Protein AF-A0A0F9E3E5-F1 (afdb_monomer_lite)

Sequence (370 aa):
MSLNLFRLHKIKIILFSTLILLVFSTSSITADWTLPDDYVTPAENFKFFYTTDSGSQPLNAVTRMQVVQFGDILERERSKTLEYGYNAPSRQIPAYIFDQGVNAHGGCTYSDYDPYFLGVPDSGRGTPLEIEKQLVVLHEFMHSVQFCYTHSLATGGGAWITEGQARMIQDKYYNVLDTADGTEFASYYGQVSGYLGNPSRSLFDLSYDAALFWQYIAEKYGTINREPDRGVDVIVQFWESLEALGDSRPTIERVFSHMFTELGDTTASLRRVYKDFIVANYAKDIPFAPSKYHYIDETQTPGSYPEVTFDLDQIFLNNSNLGGVESLGVYYPKYFRLTPQGDINFLNIQIDQLSNAPLFIDIIKVRDST

Structure (mmCIF, N/CA/C/O backbone):
data_AF-A0A0F9E3E5-F1
#
_entry.id   AF-A0A0F9E3E5-F1
#
loop_
_atom_site.group_PDB
_atom_site.id
_atom_site.type_symbol
_atom_site.label_atom_id
_atom_site.label_alt_id
_atom_site.label_comp_id
_atom_site.label_asym_id
_atom_site.label_entity_id
_atom_site.label_seq_id
_atom_site.pdbx_PDB_ins_code
_atom_site.Cartn_x
_atom_site.Cartn_y
_atom_site.Cartn_z
_atom_site.occupancy
_atom_site.B_iso_or_equiv
_atom_site.auth_seq_id
_atom_site.auth_comp_id
_atom_site.auth_asym_id
_atom_site.auth_atom_id
_atom_site.pdbx_PDB_model_num
ATOM 1 N N . MET A 1 1 ? 14.015 -8.479 68.654 1.00 39.66 1 MET A N 1
ATOM 2 C CA . MET A 1 1 ? 14.156 -9.871 68.187 1.00 39.66 1 MET A CA 1
ATOM 3 C C . MET A 1 1 ? 14.060 -9.823 66.674 1.00 39.66 1 MET A C 1
ATOM 5 O O . MET A 1 1 ? 13.018 -9.463 66.148 1.00 39.66 1 MET A O 1
ATOM 9 N N . SER A 1 2 ? 15.203 -9.964 66.010 1.00 32.66 2 SER A N 1
ATOM 10 C CA . SER A 1 2 ? 15.352 -9.846 64.561 1.00 32.66 2 SER A CA 1
ATOM 11 C C . SER A 1 2 ? 14.766 -11.054 63.847 1.00 32.66 2 SER A C 1
ATOM 13 O O . SER A 1 2 ? 14.993 -12.173 64.302 1.00 32.66 2 SER A O 1
ATOM 15 N N . LEU A 1 3 ? 14.195 -10.843 62.664 1.00 25.72 3 LEU A N 1
ATOM 16 C CA . LEU A 1 3 ? 14.440 -11.738 61.537 1.00 25.72 3 LEU A CA 1
ATOM 17 C C . LEU A 1 3 ? 14.281 -10.973 60.220 1.00 25.72 3 LEU A C 1
ATOM 19 O O . LEU A 1 3 ? 13.200 -10.537 59.838 1.00 25.72 3 LEU A O 1
ATOM 23 N N . ASN A 1 4 ? 15.438 -10.780 59.589 1.00 29.89 4 ASN A N 1
ATOM 24 C CA . ASN A 1 4 ? 15.636 -10.389 58.202 1.00 29.89 4 ASN A CA 1
ATOM 25 C C . ASN A 1 4 ? 15.056 -11.450 57.264 1.00 29.89 4 ASN A C 1
ATOM 27 O O . ASN A 1 4 ? 15.295 -12.627 57.512 1.00 29.89 4 ASN A O 1
ATOM 31 N N . LEU A 1 5 ? 14.494 -11.049 56.120 1.00 27.41 5 LEU A N 1
ATOM 32 C CA . LEU A 1 5 ? 14.654 -11.822 54.884 1.00 27.41 5 LEU A CA 1
ATOM 33 C C . LEU A 1 5 ? 14.568 -10.919 53.633 1.00 27.41 5 LEU A C 1
ATOM 35 O O . LEU A 1 5 ? 13.518 -10.415 53.259 1.00 27.41 5 LEU A O 1
ATOM 39 N N . PHE A 1 6 ? 15.753 -10.731 53.042 1.00 24.58 6 PHE A N 1
ATOM 40 C CA . PHE A 1 6 ? 16.104 -10.518 51.632 1.00 24.58 6 PHE A CA 1
ATOM 41 C C . PHE A 1 6 ? 15.482 -9.365 50.817 1.00 24.58 6 PHE A C 1
ATOM 43 O O . PHE A 1 6 ? 14.473 -9.496 50.133 1.00 24.58 6 PHE A O 1
ATOM 50 N N . ARG A 1 7 ? 16.257 -8.269 50.731 1.00 30.14 7 ARG A N 1
ATOM 51 C CA . ARG A 1 7 ? 16.305 -7.372 49.563 1.00 30.14 7 ARG A CA 1
ATOM 52 C C . ARG A 1 7 ? 16.946 -8.108 48.381 1.00 30.14 7 ARG A C 1
ATOM 54 O O . ARG A 1 7 ? 18.166 -8.282 48.353 1.00 30.14 7 ARG A O 1
ATOM 61 N N . LEU A 1 8 ? 16.147 -8.478 47.385 1.00 25.23 8 LEU A N 1
ATOM 62 C CA . LEU A 1 8 ? 16.660 -8.855 46.069 1.00 25.23 8 LEU A CA 1
ATOM 63 C C . LEU A 1 8 ? 17.173 -7.605 45.344 1.00 25.23 8 LEU A C 1
ATOM 65 O O . LEU A 1 8 ? 16.487 -6.589 45.223 1.00 25.23 8 LEU A O 1
ATOM 69 N N . HIS A 1 9 ? 18.436 -7.679 44.935 1.00 27.38 9 HIS A N 1
ATOM 70 C CA . HIS A 1 9 ? 19.126 -6.648 44.178 1.00 27.38 9 HIS A CA 1
ATOM 71 C C . HIS A 1 9 ? 18.470 -6.468 42.808 1.00 27.38 9 HIS A C 1
ATOM 73 O O . HIS A 1 9 ? 18.101 -7.437 42.149 1.00 27.38 9 HIS A O 1
ATOM 79 N N . LYS A 1 10 ? 18.374 -5.207 42.374 1.00 30.00 10 LYS A N 1
ATOM 80 C CA . LYS A 1 10 ? 18.044 -4.820 41.002 1.00 30.00 10 LYS A CA 1
ATOM 81 C C . LYS A 1 10 ? 19.035 -5.484 40.043 1.00 30.00 10 LYS A C 1
ATOM 83 O O . LYS A 1 10 ? 20.133 -4.970 39.845 1.00 30.00 10 LYS A O 1
ATOM 88 N N . ILE A 1 11 ? 18.646 -6.598 39.434 1.00 24.09 11 ILE A N 1
ATOM 89 C CA . ILE A 1 11 ? 19.315 -7.105 38.241 1.00 24.09 11 ILE A CA 1
ATOM 90 C C . ILE A 1 11 ? 18.765 -6.271 37.086 1.00 24.09 11 ILE A C 1
ATOM 92 O O . ILE A 1 11 ? 17.636 -6.459 36.641 1.00 24.09 11 ILE A O 1
ATOM 96 N N . LYS A 1 12 ? 19.554 -5.292 36.635 1.00 26.91 12 LYS A N 1
ATOM 97 C CA . LYS A 1 12 ? 19.379 -4.703 35.307 1.00 26.91 12 LYS A CA 1
ATOM 98 C C . LYS A 1 12 ? 19.704 -5.801 34.298 1.00 26.91 12 LYS A C 1
ATOM 100 O O . LYS A 1 12 ? 20.866 -5.992 33.955 1.00 26.91 12 LYS A O 1
ATOM 105 N N . ILE A 1 13 ? 18.689 -6.533 33.853 1.00 23.33 13 ILE A N 1
ATOM 106 C CA . ILE A 1 13 ? 18.790 -7.308 32.621 1.00 23.33 13 ILE A CA 1
ATOM 107 C C . ILE A 1 13 ? 18.711 -6.277 31.499 1.00 23.33 13 ILE A C 1
ATOM 109 O O . ILE A 1 13 ? 17.641 -5.787 31.152 1.00 23.33 13 ILE A O 1
ATOM 113 N N . ILE A 1 14 ? 19.876 -5.882 30.993 1.00 26.48 14 ILE A N 1
ATOM 114 C CA . ILE A 1 14 ? 19.975 -5.286 29.666 1.00 26.48 14 ILE A CA 1
ATOM 115 C C . ILE A 1 14 ? 19.661 -6.441 28.718 1.00 26.48 14 ILE A C 1
ATOM 117 O O . ILE A 1 14 ? 20.529 -7.258 28.420 1.00 26.48 14 ILE A O 1
ATOM 121 N N . LEU A 1 15 ? 18.396 -6.559 28.316 1.00 24.36 15 LEU A N 1
ATOM 122 C CA . LEU A 1 15 ? 18.032 -7.333 27.139 1.00 24.36 15 LEU A CA 1
ATOM 123 C C . LEU A 1 15 ? 18.643 -6.585 25.957 1.00 24.36 15 LEU A C 1
ATOM 125 O O . LEU A 1 15 ? 18.086 -5.615 25.450 1.00 24.36 15 LEU A O 1
ATOM 129 N N . PHE A 1 16 ? 19.850 -7.000 25.576 1.00 24.38 16 PHE A N 1
ATOM 130 C CA . PHE A 1 16 ? 20.312 -6.830 24.213 1.00 24.38 16 PHE A CA 1
ATOM 131 C C . PHE A 1 16 ? 19.299 -7.586 23.360 1.00 24.38 16 PHE A C 1
ATOM 133 O O . PHE A 1 16 ? 19.358 -8.811 23.264 1.00 24.38 16 PHE A O 1
ATOM 140 N N . SER A 1 17 ? 18.334 -6.862 22.798 1.00 27.39 17 SER A N 1
ATOM 141 C CA . SER A 1 17 ? 17.606 -7.333 21.634 1.00 27.39 17 SER A CA 1
ATOM 142 C C . SER A 1 17 ? 18.673 -7.625 20.594 1.00 27.39 17 SER A C 1
ATOM 144 O O . SER A 1 17 ? 19.252 -6.715 20.000 1.00 27.39 17 SER A O 1
ATOM 146 N N . THR A 1 18 ? 19.028 -8.897 20.458 1.00 25.47 18 THR A N 1
ATOM 147 C CA . THR A 1 18 ? 19.771 -9.370 19.307 1.00 25.47 18 THR A CA 1
ATOM 148 C C . THR A 1 18 ? 18.824 -9.136 18.145 1.00 25.47 18 THR A C 1
ATOM 150 O O . THR A 1 18 ? 17.911 -9.919 17.903 1.00 25.47 18 THR A O 1
ATOM 153 N N . LEU A 1 19 ? 18.982 -7.982 17.499 1.00 27.23 19 LEU A N 1
ATOM 154 C CA . LEU A 1 19 ? 18.557 -7.780 16.133 1.00 27.23 19 LEU A CA 1
ATOM 155 C C . LEU A 1 19 ? 19.221 -8.927 15.375 1.00 27.23 19 LEU A C 1
ATOM 157 O O . LEU A 1 19 ? 20.416 -8.879 15.082 1.00 27.23 19 LEU A O 1
ATOM 161 N N . ILE A 1 20 ? 18.471 -10.003 15.146 1.00 25.64 20 ILE A N 1
ATOM 162 C CA . ILE A 1 20 ? 18.780 -10.922 14.069 1.00 25.64 20 ILE A CA 1
ATOM 163 C C . ILE A 1 20 ? 18.538 -10.066 12.830 1.00 25.64 20 ILE A C 1
ATOM 165 O O . ILE A 1 20 ? 17.461 -10.070 12.244 1.00 25.64 20 ILE A O 1
ATOM 169 N N . LEU A 1 21 ? 19.550 -9.272 12.461 1.00 24.83 21 LEU A N 1
ATOM 170 C CA . LEU A 1 21 ? 19.831 -9.112 11.055 1.00 24.83 21 LEU A CA 1
ATOM 171 C C . LEU A 1 21 ? 19.955 -10.554 10.579 1.00 24.83 21 LEU A C 1
ATOM 173 O O . LEU A 1 21 ? 20.954 -11.226 10.848 1.00 24.83 21 LEU A O 1
ATOM 177 N N . LEU A 1 22 ? 18.932 -11.030 9.877 1.00 24.81 22 LEU A N 1
ATOM 178 C CA . LEU A 1 22 ? 19.201 -11.860 8.725 1.00 24.81 22 LEU A CA 1
ATOM 179 C C . LEU A 1 22 ? 20.105 -11.006 7.833 1.00 24.81 22 LEU A C 1
ATOM 181 O O . LEU A 1 22 ? 19.671 -10.325 6.912 1.00 24.81 22 LEU A O 1
ATOM 185 N N . VAL A 1 23 ? 21.399 -11.014 8.158 1.00 25.42 23 VAL A N 1
ATOM 186 C CA . VAL A 1 23 ? 22.427 -10.969 7.147 1.00 25.42 23 VAL A CA 1
ATOM 187 C C . VAL A 1 23 ? 22.142 -12.248 6.385 1.00 25.42 23 VAL A C 1
ATOM 189 O O . VAL A 1 23 ? 22.636 -13.319 6.734 1.00 25.42 23 VAL A O 1
ATOM 192 N N . PHE A 1 24 ? 21.277 -12.153 5.370 1.00 27.30 24 PHE A N 1
ATOM 193 C CA . PHE A 1 24 ? 21.515 -12.954 4.193 1.00 27.30 24 PHE A CA 1
ATOM 194 C C . PHE A 1 24 ? 23.005 -12.782 3.962 1.00 27.30 24 PHE A C 1
ATOM 196 O O . PHE A 1 24 ? 23.484 -11.654 3.816 1.00 27.30 24 PHE A O 1
ATOM 203 N N . SER A 1 25 ? 23.760 -13.874 4.066 1.00 27.33 25 SER A N 1
ATOM 204 C CA . SER A 1 25 ? 25.021 -13.915 3.369 1.00 27.33 25 SER A CA 1
ATOM 205 C C . SER A 1 25 ? 24.624 -13.607 1.937 1.00 27.33 25 SER A C 1
ATOM 207 O O . SER A 1 25 ? 24.171 -14.487 1.206 1.00 27.33 25 SER A O 1
ATOM 209 N N . THR A 1 26 ? 24.720 -12.336 1.559 1.00 32.66 26 THR A N 1
ATOM 210 C CA . THR A 1 26 ? 25.046 -11.988 0.208 1.00 32.66 26 THR A CA 1
ATOM 211 C C . THR A 1 26 ? 26.368 -12.715 0.032 1.00 32.66 26 THR A C 1
ATOM 213 O O . THR A 1 26 ? 27.454 -12.240 0.351 1.00 32.66 26 THR A O 1
ATOM 216 N N . SER A 1 27 ? 26.279 -13.947 -0.465 1.00 32.53 27 SER A N 1
ATOM 217 C CA . SER A 1 27 ? 27.069 -14.262 -1.628 1.00 32.53 27 SER A CA 1
ATOM 218 C C . SER A 1 27 ? 26.844 -13.049 -2.512 1.00 32.53 27 SER A C 1
ATOM 220 O O . SER A 1 27 ? 25.818 -12.932 -3.176 1.00 32.53 27 SER A O 1
ATOM 222 N N . SER A 1 28 ? 27.721 -12.059 -2.395 1.00 33.84 28 SER A N 1
ATOM 223 C CA . SER A 1 28 ? 27.949 -11.114 -3.450 1.00 33.84 28 SER A CA 1
ATOM 224 C C . SER A 1 28 ? 28.439 -11.999 -4.584 1.00 33.84 28 SER A C 1
ATOM 226 O O . SER A 1 28 ? 29.631 -12.148 -4.829 1.00 33.84 28 SER A O 1
ATOM 228 N N . ILE A 1 29 ? 27.479 -12.629 -5.272 1.00 37.66 29 ILE A N 1
ATOM 229 C CA . ILE A 1 29 ? 27.493 -12.630 -6.713 1.00 37.66 29 ILE A CA 1
ATOM 230 C C . ILE A 1 29 ? 27.714 -11.154 -6.989 1.00 37.66 29 ILE A C 1
ATOM 232 O O . ILE A 1 29 ? 26.830 -10.319 -6.810 1.00 37.66 29 ILE A O 1
ATOM 236 N N . THR A 1 30 ? 28.972 -10.800 -7.224 1.00 39.88 30 THR A N 1
ATOM 237 C CA . THR A 1 30 ? 29.285 -9.604 -7.969 1.00 39.88 30 THR A CA 1
ATOM 238 C C . THR A 1 30 ? 28.563 -9.858 -9.274 1.00 39.88 30 THR A C 1
ATOM 240 O O . THR A 1 30 ? 29.092 -10.577 -10.121 1.00 39.88 30 THR A O 1
ATOM 243 N N . ALA A 1 31 ? 27.293 -9.438 -9.340 1.00 49.88 31 ALA A N 1
ATOM 244 C CA . ALA A 1 31 ? 26.530 -9.446 -10.564 1.00 49.88 31 ALA A CA 1
ATOM 245 C C . ALA A 1 31 ? 27.470 -8.779 -11.547 1.00 49.88 31 ALA A C 1
ATOM 247 O O . ALA A 1 31 ? 27.971 -7.679 -11.280 1.00 49.88 31 ALA A O 1
ATOM 248 N N . ASP A 1 32 ? 27.866 -9.522 -12.570 1.00 49.91 32 ASP A N 1
ATOM 249 C CA . ASP A 1 32 ? 28.695 -8.956 -13.604 1.00 49.91 32 ASP A CA 1
ATOM 250 C C . ASP A 1 32 ? 27.776 -7.972 -14.326 1.00 49.91 32 ASP A C 1
ATOM 252 O O . ASP A 1 32 ? 27.038 -8.340 -15.235 1.00 49.91 32 ASP A O 1
ATOM 256 N N . TRP A 1 33 ? 27.713 -6.732 -13.818 1.00 62.69 33 TRP A N 1
ATOM 257 C CA . TRP A 1 33 ? 26.823 -5.673 -14.306 1.00 62.69 33 TRP A CA 1
ATOM 258 C C . TRP A 1 33 ? 27.090 -5.369 -15.786 1.00 62.69 33 TRP A C 1
ATOM 260 O O . TRP A 1 33 ? 26.318 -4.666 -16.435 1.00 62.69 33 TRP A O 1
ATOM 270 N N . THR A 1 34 ? 28.179 -5.908 -16.339 1.00 67.94 34 THR A N 1
ATOM 271 C CA . THR A 1 34 ? 28.439 -5.980 -17.770 1.00 67.94 34 THR A CA 1
ATOM 272 C C . THR A 1 34 ? 27.709 -7.166 -18.393 1.00 67.94 34 THR A C 1
ATOM 274 O O . THR A 1 34 ? 28.315 -8.155 -18.806 1.00 67.94 34 THR A O 1
ATOM 277 N N . LEU A 1 35 ? 26.388 -7.047 -18.487 1.00 80.38 35 LEU A N 1
ATOM 278 C CA . LEU A 1 35 ? 25.599 -7.915 -19.353 1.00 80.38 35 LEU A CA 1
ATOM 279 C C . LEU A 1 35 ? 25.888 -7.546 -20.827 1.00 80.38 35 LEU A C 1
ATOM 281 O O . LEU A 1 35 ? 26.054 -6.361 -21.134 1.00 80.38 35 LEU A O 1
ATOM 285 N N . PRO A 1 36 ? 26.036 -8.536 -21.728 1.00 87.44 36 PRO A N 1
ATOM 286 C CA . PRO A 1 36 ? 26.602 -8.327 -23.062 1.00 87.44 36 PRO A CA 1
ATOM 287 C C . PRO A 1 36 ? 25.657 -7.614 -24.035 1.00 87.44 36 PRO A C 1
ATOM 289 O O . PRO A 1 36 ? 26.133 -7.015 -25.000 1.00 87.44 36 PRO A O 1
ATOM 292 N N . ASP A 1 37 ? 24.347 -7.687 -23.794 1.00 92.88 37 ASP A N 1
ATOM 293 C CA . ASP A 1 37 ? 23.319 -7.129 -24.664 1.00 92.88 37 ASP A CA 1
ATOM 294 C C . ASP A 1 37 ? 22.660 -5.900 -24.017 1.00 92.88 37 ASP A C 1
ATOM 296 O O . ASP A 1 37 ? 22.459 -5.841 -22.799 1.00 92.88 37 ASP A O 1
ATOM 300 N N . ASP A 1 38 ? 22.269 -4.925 -24.846 1.00 95.38 38 ASP A N 1
ATOM 301 C CA . ASP A 1 38 ? 21.503 -3.762 -24.401 1.00 95.38 38 ASP A CA 1
ATOM 302 C C . ASP A 1 38 ? 20.322 -3.395 -25.316 1.00 95.38 38 ASP A C 1
ATOM 304 O O . ASP A 1 38 ? 20.203 -3.806 -26.482 1.00 95.38 38 ASP A O 1
ATOM 308 N N . TYR A 1 39 ? 19.373 -2.668 -24.732 1.00 96.12 39 TYR A N 1
ATOM 309 C CA . TYR A 1 39 ? 18.204 -2.122 -25.413 1.00 96.12 39 TYR A CA 1
ATOM 310 C C . TYR A 1 39 ? 17.796 -0.798 -24.768 1.00 96.12 39 TYR A C 1
ATOM 312 O O . TYR A 1 39 ? 17.725 -0.694 -23.550 1.00 96.12 39 TYR A O 1
ATOM 320 N N . VAL A 1 40 ? 17.495 0.207 -25.586 1.00 96.44 40 VAL A N 1
ATOM 321 C CA . VAL A 1 40 ? 16.959 1.496 -25.137 1.00 96.44 40 VAL A CA 1
ATOM 322 C C . VAL A 1 40 ? 15.534 1.614 -25.657 1.00 96.44 40 VAL A C 1
ATOM 324 O O . VAL A 1 40 ? 15.284 1.338 -26.834 1.00 96.44 40 VAL A O 1
ATOM 327 N N . THR A 1 41 ? 14.603 1.998 -24.788 1.00 95.69 41 THR A N 1
ATOM 328 C CA . THR A 1 41 ? 13.205 2.209 -25.180 1.00 95.69 41 THR A CA 1
ATOM 329 C C . THR A 1 41 ? 13.079 3.355 -26.188 1.00 95.69 41 THR A C 1
ATOM 331 O O . THR A 1 41 ? 13.917 4.258 -26.200 1.00 95.69 41 THR A O 1
ATOM 334 N N . PRO A 1 42 ? 12.027 3.393 -27.028 1.00 95.38 42 PRO A N 1
ATOM 335 C CA . PRO A 1 42 ? 11.868 4.455 -28.024 1.00 95.38 42 PRO A CA 1
ATOM 336 C C . PRO A 1 42 ? 11.786 5.871 -27.438 1.00 95.38 42 PRO A C 1
ATOM 338 O O . PRO A 1 42 ? 12.168 6.826 -28.108 1.00 95.38 42 PRO A O 1
ATOM 341 N N . ALA A 1 43 ? 11.287 6.013 -26.205 1.00 93.31 43 ALA A N 1
ATOM 342 C CA . ALA A 1 43 ? 11.230 7.290 -25.493 1.00 93.31 43 ALA A CA 1
ATOM 343 C C . ALA A 1 43 ? 12.516 7.604 -24.701 1.00 93.31 43 ALA A C 1
ATOM 345 O O . ALA A 1 43 ? 12.589 8.638 -24.041 1.00 93.31 43 ALA A O 1
ATOM 346 N N . GLU A 1 44 ? 13.515 6.718 -24.766 1.00 94.19 44 GLU A N 1
ATOM 347 C CA . GLU A 1 44 ? 14.825 6.812 -24.113 1.00 94.19 44 GLU A CA 1
ATOM 348 C C . GLU A 1 44 ? 14.795 6.882 -22.575 1.00 94.19 44 GLU A C 1
ATOM 350 O O . GLU A 1 44 ? 15.842 7.095 -21.959 1.00 94.19 44 GLU A O 1
ATOM 355 N N . ASN A 1 45 ? 13.639 6.639 -21.939 1.00 92.12 45 ASN A N 1
ATOM 356 C CA . ASN A 1 45 ? 13.501 6.692 -20.481 1.00 92.12 45 ASN A CA 1
ATOM 357 C C . ASN A 1 45 ? 14.129 5.486 -19.770 1.00 92.12 45 ASN A C 1
ATOM 359 O O . ASN A 1 45 ? 14.433 5.591 -18.582 1.00 92.12 45 ASN A O 1
ATOM 363 N N . PHE A 1 46 ? 14.338 4.361 -20.461 1.00 92.94 46 PHE A N 1
ATOM 364 C CA . PHE A 1 46 ? 14.934 3.157 -19.881 1.00 92.94 46 PHE A CA 1
ATOM 365 C C . PHE A 1 46 ? 16.035 2.594 -20.774 1.00 92.94 46 PHE A C 1
ATOM 367 O O . PHE A 1 46 ? 15.911 2.557 -22.002 1.00 92.94 46 PHE A O 1
ATOM 374 N N . LYS A 1 47 ? 17.103 2.110 -20.135 1.00 94.94 47 LYS A N 1
ATOM 375 C CA . LYS A 1 47 ? 18.173 1.356 -20.792 1.00 94.94 47 LYS A CA 1
ATOM 376 C C . LYS A 1 47 ? 18.340 -0.001 -20.122 1.00 94.94 47 LYS A C 1
ATOM 378 O O . LYS A 1 47 ? 18.790 -0.073 -18.987 1.00 94.94 47 LYS A O 1
ATOM 383 N N . PHE A 1 48 ? 18.015 -1.061 -20.845 1.00 94.31 48 PHE A N 1
ATOM 384 C CA . PHE A 1 48 ? 18.110 -2.437 -20.386 1.00 94.31 48 PHE A CA 1
ATOM 385 C C . PHE A 1 48 ? 19.486 -3.027 -20.657 1.00 94.31 48 PHE A C 1
ATOM 387 O O . PHE A 1 48 ? 20.019 -2.856 -21.752 1.00 94.31 48 PHE A O 1
ATOM 394 N N . PHE A 1 49 ? 19.997 -3.776 -19.687 1.00 94.00 49 PHE A N 1
ATOM 395 C CA . PHE A 1 49 ? 21.183 -4.619 -19.782 1.00 94.00 49 PHE A CA 1
ATOM 396 C C . PHE A 1 49 ? 20.751 -6.067 -19.522 1.00 94.00 49 PHE A C 1
ATOM 398 O O . PHE A 1 49 ? 20.111 -6.335 -18.505 1.00 94.00 49 PHE A O 1
ATOM 405 N N . TYR A 1 50 ? 21.035 -6.983 -20.450 1.00 93.81 50 TYR A N 1
ATOM 406 C CA . TYR A 1 50 ? 20.554 -8.372 -20.410 1.00 93.81 50 TYR A CA 1
ATOM 407 C C . TYR A 1 50 ? 21.501 -9.329 -21.149 1.00 93.81 50 TYR A C 1
ATOM 409 O O . TYR A 1 50 ? 22.481 -8.911 -21.766 1.00 93.81 50 TYR A O 1
ATOM 417 N N . THR A 1 51 ? 21.221 -10.629 -21.082 1.00 91.88 51 THR A N 1
ATOM 418 C CA . THR A 1 51 ? 21.925 -11.648 -21.868 1.00 91.88 51 THR A CA 1
ATOM 419 C C . THR A 1 51 ? 20.938 -12.516 -22.638 1.00 91.88 51 THR A C 1
ATOM 421 O O . THR A 1 51 ? 19.867 -12.859 -22.138 1.00 91.88 51 THR A O 1
ATOM 424 N N . THR A 1 52 ? 21.310 -12.884 -23.860 1.00 91.31 52 THR A N 1
ATOM 425 C CA . THR A 1 52 ? 20.620 -13.891 -24.683 1.00 91.31 52 THR A CA 1
ATOM 426 C C . THR A 1 52 ? 21.288 -15.275 -24.620 1.00 91.31 52 THR A C 1
ATOM 428 O O . THR A 1 52 ? 20.791 -16.237 -25.216 1.00 91.31 52 THR A O 1
ATOM 431 N N . ASP A 1 53 ? 22.409 -15.408 -23.897 1.00 87.94 53 ASP A N 1
ATOM 432 C CA . ASP A 1 53 ? 23.211 -16.634 -23.840 1.00 87.94 53 ASP A CA 1
ATOM 433 C C . ASP A 1 53 ? 22.606 -17.697 -22.908 1.00 87.94 53 ASP A C 1
ATOM 435 O O . ASP A 1 53 ? 23.016 -17.890 -21.761 1.00 87.94 53 ASP A O 1
ATOM 439 N N . SER A 1 54 ? 21.645 -18.444 -23.451 1.00 84.81 54 SER A N 1
ATOM 440 C CA . SER A 1 54 ? 21.036 -19.610 -22.790 1.00 84.81 54 SER A CA 1
ATOM 441 C C . SER A 1 54 ? 21.989 -20.792 -22.577 1.00 84.81 54 SER A C 1
ATOM 443 O O . SER A 1 54 ? 21.642 -21.723 -21.853 1.00 84.81 54 SER A O 1
ATOM 445 N N . GLY A 1 55 ? 23.179 -20.781 -23.186 1.00 85.50 55 GLY A N 1
ATOM 446 C CA . GLY A 1 55 ? 24.168 -21.843 -23.029 1.00 85.50 55 GLY A CA 1
ATOM 447 C C . GLY A 1 55 ? 24.974 -21.687 -21.745 1.00 85.50 55 GLY A C 1
ATOM 448 O O . GLY A 1 55 ? 25.078 -22.634 -20.967 1.00 85.50 55 GLY A O 1
ATOM 449 N N . SER A 1 56 ? 25.544 -20.499 -21.523 1.00 78.75 56 SER A N 1
ATOM 450 C CA . SER A 1 56 ? 26.365 -20.230 -20.335 1.00 78.75 56 SER A CA 1
ATOM 451 C C . SER A 1 56 ? 25.560 -19.723 -19.135 1.00 78.75 56 SER A C 1
ATOM 453 O O . SER A 1 56 ? 25.973 -19.953 -17.997 1.00 78.75 56 SER A O 1
ATOM 455 N N . GLN A 1 57 ? 24.407 -19.082 -19.365 1.00 76.06 57 GLN A N 1
ATOM 456 C CA . GLN A 1 57 ? 23.553 -18.516 -18.317 1.00 76.06 57 GLN A CA 1
ATOM 457 C C . GLN A 1 57 ? 22.065 -18.846 -18.549 1.00 76.06 57 GLN A C 1
ATOM 459 O O . GLN A 1 57 ? 21.255 -17.949 -18.788 1.00 76.06 57 GLN A O 1
ATOM 464 N N . PRO A 1 58 ? 21.665 -20.128 -18.468 1.00 76.50 58 PRO A N 1
ATOM 465 C CA . PRO A 1 58 ? 20.319 -20.572 -18.842 1.00 76.50 58 PRO A CA 1
ATOM 466 C C . PRO A 1 58 ? 19.183 -19.914 -18.045 1.00 76.50 58 PRO A C 1
ATOM 468 O O . PRO A 1 58 ? 18.096 -19.759 -18.589 1.00 76.50 58 PRO A O 1
ATOM 471 N N . LEU A 1 59 ? 19.427 -19.511 -16.793 1.00 78.31 59 LEU A N 1
ATOM 472 C CA . LEU A 1 59 ? 18.433 -18.833 -15.947 1.00 78.31 59 LEU A CA 1
ATOM 473 C C . LEU A 1 59 ? 18.352 -17.319 -16.212 1.00 78.31 59 LEU A C 1
ATOM 475 O O . LEU A 1 59 ? 17.315 -16.716 -15.971 1.00 78.31 59 LEU A O 1
ATOM 479 N N . ASN A 1 60 ? 19.409 -16.718 -16.774 1.00 80.38 60 ASN A N 1
ATOM 480 C CA . ASN A 1 60 ? 19.468 -15.283 -17.088 1.00 80.38 60 ASN A CA 1
ATOM 481 C C . ASN A 1 60 ? 19.029 -14.960 -18.517 1.00 80.38 60 ASN A C 1
ATOM 483 O O . ASN A 1 60 ? 18.808 -13.797 -18.852 1.00 80.38 60 ASN A O 1
ATOM 487 N N . ALA A 1 61 ? 18.980 -15.972 -19.383 1.00 86.69 61 ALA A N 1
ATOM 488 C CA . ALA A 1 61 ? 18.794 -15.771 -20.805 1.00 86.69 61 ALA A CA 1
ATOM 489 C C . ALA A 1 61 ? 17.357 -15.356 -21.133 1.00 86.69 61 ALA A C 1
ATOM 491 O O . ALA A 1 61 ? 16.416 -16.142 -21.018 1.00 86.69 61 ALA A O 1
ATOM 492 N N . VAL A 1 62 ? 17.211 -14.128 -21.621 1.00 91.75 62 VAL A N 1
ATOM 493 C CA . VAL A 1 62 ? 15.950 -13.574 -22.124 1.00 91.75 62 VAL A CA 1
ATOM 494 C C . VAL A 1 62 ? 16.064 -13.303 -23.617 1.00 91.75 62 VAL A C 1
ATOM 496 O O . VAL A 1 62 ? 17.139 -13.038 -24.152 1.00 91.75 62 VAL A O 1
ATOM 499 N N . THR A 1 63 ? 14.946 -13.352 -24.331 1.00 94.25 63 THR A N 1
ATOM 500 C CA . THR A 1 63 ? 14.909 -12.931 -25.733 1.00 94.25 63 THR A CA 1
ATOM 501 C C . THR A 1 63 ? 14.816 -11.412 -25.831 1.00 94.25 63 THR A C 1
ATOM 503 O O . THR A 1 63 ? 14.169 -10.752 -25.017 1.00 94.25 63 THR A O 1
ATOM 506 N N . ARG A 1 64 ? 15.362 -10.841 -26.911 1.00 93.81 64 ARG A N 1
ATOM 507 C CA . ARG A 1 64 ? 15.185 -9.412 -27.216 1.00 93.81 64 ARG A CA 1
ATOM 508 C C . ARG A 1 64 ? 13.709 -8.999 -27.249 1.00 93.81 64 ARG A C 1
ATOM 510 O O . ARG A 1 64 ? 13.375 -7.901 -26.825 1.00 93.81 64 ARG A O 1
ATOM 517 N N . MET A 1 65 ? 12.826 -9.866 -27.747 1.00 94.06 65 MET A N 1
ATOM 518 C CA . MET A 1 65 ? 11.388 -9.590 -27.807 1.00 94.06 65 MET A CA 1
ATOM 519 C C . MET A 1 65 ? 10.776 -9.430 -26.410 1.00 94.06 65 MET A C 1
ATOM 521 O O . MET A 1 65 ? 9.995 -8.505 -26.210 1.00 94.06 65 MET A O 1
ATOM 525 N N . GLN A 1 66 ? 11.166 -10.271 -25.445 1.00 92.69 66 GLN A N 1
ATOM 526 C CA . GLN A 1 66 ? 10.725 -10.139 -24.053 1.00 92.69 66 GLN A CA 1
ATOM 527 C C . GLN A 1 66 ? 11.199 -8.817 -23.439 1.00 92.69 66 GLN A C 1
ATOM 529 O O . GLN A 1 66 ? 10.412 -8.121 -22.809 1.00 92.69 66 GLN A O 1
ATOM 534 N N . VAL A 1 67 ? 12.455 -8.428 -23.684 1.00 94.25 67 VAL A N 1
ATOM 535 C CA . VAL A 1 67 ? 13.005 -7.151 -23.193 1.00 94.25 67 VAL A CA 1
ATOM 536 C C . VAL A 1 67 ? 12.274 -5.949 -23.800 1.00 94.25 67 VAL A C 1
ATOM 538 O O . VAL A 1 67 ? 11.975 -4.994 -23.091 1.00 94.25 67 VAL A O 1
ATOM 541 N N . VAL A 1 68 ? 11.930 -5.998 -25.092 1.00 94.56 68 VAL A N 1
ATOM 542 C CA . VAL A 1 68 ? 11.132 -4.945 -25.748 1.00 94.56 68 VAL A CA 1
ATOM 543 C C . VAL A 1 68 ? 9.746 -4.831 -25.110 1.00 94.56 68 VAL A C 1
ATOM 545 O O . VAL A 1 68 ? 9.357 -3.738 -24.712 1.00 94.56 68 VAL A O 1
ATOM 548 N N . GLN A 1 69 ? 9.033 -5.951 -24.954 1.00 91.69 69 GLN A N 1
ATOM 549 C CA . GLN A 1 69 ? 7.705 -5.975 -24.328 1.00 91.69 69 GLN A CA 1
ATOM 550 C C . GLN A 1 69 ? 7.735 -5.454 -22.888 1.00 91.69 69 GLN A C 1
ATOM 552 O O . GLN A 1 69 ? 6.835 -4.730 -22.467 1.00 91.69 69 GLN A O 1
ATOM 557 N N . PHE A 1 70 ? 8.782 -5.803 -22.144 1.00 91.38 70 PHE A N 1
ATOM 558 C CA . PHE A 1 70 ? 8.994 -5.335 -20.783 1.00 91.38 70 PHE A CA 1
ATOM 559 C C . PHE A 1 70 ? 9.281 -3.828 -20.726 1.00 91.38 70 PHE A C 1
ATOM 561 O O . PHE A 1 70 ? 8.702 -3.112 -19.910 1.00 91.38 70 PHE A O 1
ATOM 568 N N . GLY A 1 71 ? 10.093 -3.318 -21.656 1.00 92.38 71 GLY A N 1
ATOM 569 C CA . GLY A 1 71 ? 10.288 -1.882 -21.845 1.00 92.38 71 GLY A CA 1
ATOM 570 C C . GLY A 1 71 ? 8.983 -1.140 -22.137 1.00 92.38 71 GLY A C 1
ATOM 571 O O . GLY A 1 71 ? 8.746 -0.082 -21.562 1.00 92.38 71 GLY A O 1
ATOM 572 N N . ASP A 1 72 ? 8.098 -1.716 -22.955 1.00 92.25 72 ASP A N 1
ATOM 573 C CA . ASP A 1 72 ? 6.786 -1.126 -23.235 1.00 92.25 72 ASP A CA 1
ATOM 574 C C . ASP A 1 72 ? 5.883 -1.079 -21.990 1.00 92.25 72 ASP A C 1
ATOM 576 O O . ASP A 1 72 ? 5.061 -0.169 -21.881 1.00 92.25 72 ASP A O 1
ATOM 580 N N . ILE A 1 73 ? 5.994 -2.042 -21.063 1.00 90.44 73 ILE A N 1
ATOM 581 C CA . ILE A 1 73 ? 5.293 -1.994 -19.766 1.00 90.44 73 ILE A CA 1
ATOM 582 C C . ILE A 1 73 ? 5.814 -0.804 -18.956 1.00 90.44 73 ILE A C 1
ATOM 584 O O . ILE A 1 73 ? 5.034 0.072 -18.600 1.00 90.44 73 ILE A O 1
ATOM 588 N N . LEU A 1 74 ? 7.130 -0.712 -18.751 1.00 91.50 74 LEU A N 1
ATOM 589 C CA . LEU A 1 74 ? 7.743 0.351 -17.949 1.00 91.50 74 LEU A CA 1
ATOM 590 C C . LEU A 1 74 ? 7.468 1.766 -18.484 1.00 91.50 74 LEU A C 1
ATOM 592 O O . LEU A 1 74 ? 7.247 2.693 -17.705 1.00 91.50 74 LEU A O 1
ATOM 596 N N . GLU A 1 75 ? 7.417 1.947 -19.804 1.00 93.00 75 GLU A N 1
ATOM 597 C CA . GLU A 1 75 ? 7.032 3.230 -20.407 1.00 93.00 75 GLU A CA 1
ATOM 598 C C . GLU A 1 75 ? 5.561 3.592 -20.153 1.00 93.00 75 GLU A C 1
ATOM 600 O O . GLU A 1 75 ? 5.236 4.770 -19.955 1.00 93.00 75 GLU A O 1
ATOM 605 N N . ARG A 1 76 ? 4.661 2.599 -20.122 1.00 92.00 76 ARG A N 1
ATOM 606 C CA . ARG A 1 76 ? 3.262 2.823 -19.730 1.00 92.00 76 ARG A CA 1
ATOM 607 C C . ARG A 1 76 ? 3.152 3.175 -18.254 1.00 92.00 76 ARG A C 1
ATOM 609 O O . ARG A 1 76 ? 2.498 4.172 -17.953 1.00 92.00 76 ARG A O 1
ATOM 616 N N . GLU A 1 77 ? 3.843 2.446 -17.374 1.00 90.38 77 GLU A N 1
ATOM 617 C CA . GLU A 1 77 ? 3.847 2.742 -15.934 1.00 90.38 77 GLU A CA 1
ATOM 618 C C . GLU A 1 77 ? 4.349 4.161 -15.675 1.00 90.38 77 GLU A C 1
ATOM 620 O O . GLU A 1 77 ? 3.678 4.956 -15.020 1.00 90.38 77 GLU A O 1
ATOM 625 N N . ARG A 1 78 ? 5.468 4.540 -16.303 1.00 91.31 78 ARG A N 1
ATOM 626 C CA . ARG A 1 78 ? 5.993 5.907 -16.243 1.00 91.31 78 ARG A CA 1
ATOM 627 C C . ARG A 1 78 ? 4.976 6.937 -16.706 1.00 91.31 78 ARG A C 1
ATOM 629 O O . ARG A 1 78 ? 4.792 7.950 -16.037 1.00 91.31 78 ARG A O 1
ATOM 636 N N . SER A 1 79 ? 4.338 6.709 -17.849 1.00 92.12 79 SER A N 1
ATOM 637 C CA . SER A 1 79 ? 3.346 7.643 -18.386 1.00 92.12 79 SER A CA 1
ATOM 638 C C . SER A 1 79 ? 2.171 7.824 -17.422 1.00 92.12 79 SER A C 1
ATOM 640 O O . SER A 1 79 ? 1.729 8.951 -17.204 1.00 92.12 79 SER A O 1
ATOM 642 N N . LYS A 1 80 ? 1.710 6.733 -16.801 1.00 91.75 80 LYS A N 1
ATOM 643 C CA . LYS A 1 80 ? 0.603 6.737 -15.843 1.00 91.75 80 LYS A CA 1
ATOM 644 C C . LYS A 1 80 ? 0.975 7.429 -14.527 1.00 91.75 80 LYS A C 1
ATOM 646 O O . LYS A 1 80 ? 0.244 8.294 -14.059 1.00 91.75 80 LYS A O 1
ATOM 651 N N . THR A 1 81 ? 2.160 7.153 -13.988 1.00 91.12 81 THR A N 1
ATOM 652 C CA . THR A 1 81 ? 2.736 7.875 -12.844 1.00 91.12 81 THR A CA 1
ATOM 653 C C . THR A 1 81 ? 2.774 9.389 -13.077 1.00 91.12 81 THR A C 1
ATOM 655 O O . THR A 1 81 ? 2.403 10.167 -12.200 1.00 91.12 81 THR A O 1
ATOM 658 N N . LEU A 1 82 ? 3.186 9.830 -14.269 1.00 91.56 82 LEU A N 1
ATOM 659 C CA . LEU A 1 82 ? 3.204 11.255 -14.608 1.00 91.56 82 LEU A CA 1
ATOM 660 C C . LEU A 1 82 ? 1.795 11.852 -14.713 1.00 91.56 82 LEU A C 1
ATOM 662 O O . LEU A 1 82 ? 1.608 13.006 -14.336 1.00 91.56 82 LEU A O 1
ATOM 666 N N . GLU A 1 83 ? 0.806 11.085 -15.187 1.00 93.69 83 GLU A N 1
ATOM 667 C CA . GLU A 1 83 ? -0.606 11.503 -15.211 1.00 93.69 83 GLU A CA 1
ATOM 668 C C . GLU A 1 83 ? -1.125 11.816 -13.800 1.00 93.69 83 GLU A C 1
ATOM 670 O O . GLU A 1 83 ? -1.853 12.790 -13.617 1.00 93.69 83 GLU A O 1
ATOM 675 N N . TYR A 1 84 ? -0.711 11.034 -12.798 1.00 93.00 84 TYR A N 1
ATOM 676 C CA . TYR A 1 84 ? -1.087 11.259 -11.400 1.00 93.00 84 TYR A CA 1
ATOM 677 C C . TYR A 1 84 ? -0.364 12.436 -10.733 1.00 93.00 84 TYR A C 1
ATOM 679 O O . TYR A 1 84 ? -0.752 12.832 -9.639 1.00 93.00 84 TYR A O 1
ATOM 687 N N . GLY A 1 85 ? 0.652 13.019 -11.375 1.00 92.88 85 GLY A N 1
ATOM 688 C CA . GLY A 1 85 ? 1.376 14.181 -10.853 1.00 92.88 85 GLY A CA 1
ATOM 689 C C . GLY A 1 85 ? 2.626 13.854 -10.035 1.00 92.88 85 GLY A C 1
ATOM 690 O O . GLY A 1 85 ? 3.220 14.758 -9.456 1.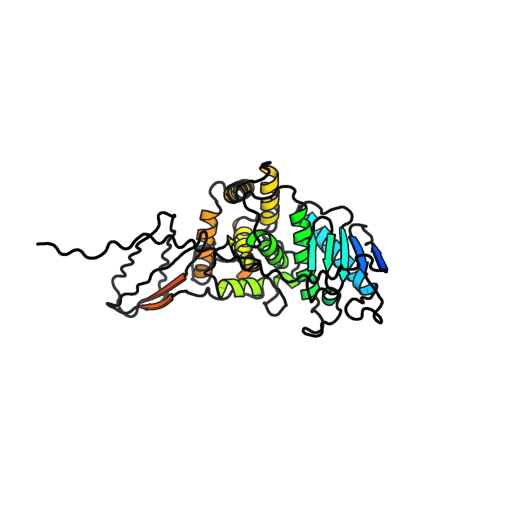00 92.88 85 GLY A O 1
ATOM 691 N N . TYR A 1 86 ? 3.075 12.597 -10.009 1.00 91.31 86 TYR A N 1
ATOM 692 C CA . TYR A 1 86 ? 4.356 12.261 -9.387 1.00 91.31 86 TYR A CA 1
ATOM 693 C C . TYR A 1 86 ? 5.537 12.931 -10.098 1.00 91.31 86 TYR A C 1
ATOM 695 O O . TYR A 1 86 ? 5.526 13.172 -11.311 1.00 91.31 86 TYR A O 1
ATOM 703 N N . ASN A 1 87 ? 6.624 13.126 -9.349 1.00 83.75 87 ASN A N 1
ATOM 704 C CA . ASN A 1 87 ? 7.902 13.499 -9.938 1.00 83.75 87 ASN A CA 1
ATOM 705 C C . ASN A 1 87 ? 8.387 12.412 -10.901 1.00 83.75 87 ASN A C 1
ATOM 707 O O . ASN A 1 87 ? 8.424 11.227 -10.570 1.00 83.75 87 ASN A O 1
ATOM 711 N N . ALA A 1 88 ? 8.815 12.832 -12.090 1.00 75.25 88 ALA A N 1
ATOM 712 C CA . ALA A 1 88 ? 9.401 11.928 -13.062 1.00 75.25 88 ALA A CA 1
ATOM 713 C C . ALA A 1 88 ? 10.697 11.325 -12.500 1.00 75.25 88 ALA A C 1
ATOM 715 O O . ALA A 1 88 ? 11.620 12.091 -12.194 1.00 75.25 88 ALA A O 1
ATOM 716 N N . PRO A 1 89 ? 10.850 9.988 -12.460 1.00 74.25 89 PRO A N 1
ATOM 717 C CA . PRO A 1 89 ? 12.167 9.425 -12.241 1.00 74.25 89 PRO A CA 1
ATOM 718 C C . PRO A 1 89 ? 13.134 9.792 -13.376 1.00 74.25 89 PRO A C 1
ATOM 720 O O . PRO A 1 89 ? 12.701 10.289 -14.429 1.00 74.25 89 PRO A O 1
ATOM 723 N N . SER A 1 90 ? 14.438 9.627 -13.119 1.00 69.19 90 SER A N 1
ATOM 724 C CA . SER A 1 90 ? 15.535 10.142 -13.954 1.00 69.19 90 SER A CA 1
ATOM 725 C C . SER A 1 90 ? 15.363 9.857 -15.458 1.00 69.19 90 SER A C 1
ATOM 727 O O . SER A 1 90 ? 14.708 8.901 -15.864 1.00 69.19 90 SER A O 1
ATOM 729 N N . ARG A 1 91 ? 15.935 10.720 -16.317 1.00 69.00 91 ARG A N 1
ATOM 730 C CA . ARG A 1 91 ? 15.696 10.708 -17.779 1.00 69.00 91 ARG A CA 1
ATOM 731 C C . ARG A 1 91 ? 16.197 9.460 -18.521 1.00 69.00 91 ARG A C 1
ATOM 733 O O . ARG A 1 91 ? 15.902 9.348 -19.701 1.00 69.00 91 ARG A O 1
ATOM 740 N N . GLN A 1 92 ? 16.913 8.552 -17.861 1.00 82.62 92 GLN A N 1
ATOM 741 C CA . GLN A 1 92 ? 17.249 7.233 -18.392 1.00 82.62 92 GLN A CA 1
ATOM 742 C C . GLN A 1 92 ? 17.593 6.297 -17.228 1.00 82.62 92 GLN A C 1
ATOM 744 O O . GLN A 1 92 ? 18.718 6.323 -16.729 1.00 82.62 92 GLN A O 1
ATOM 749 N N . ILE A 1 93 ? 16.631 5.495 -16.776 1.00 86.19 93 ILE A N 1
ATOM 750 C CA . ILE A 1 93 ? 16.843 4.533 -15.692 1.00 86.19 93 ILE A CA 1
ATOM 751 C C . ILE A 1 93 ? 17.524 3.285 -16.285 1.00 86.19 93 ILE A C 1
ATOM 753 O O . ILE A 1 93 ? 16.943 2.640 -17.165 1.00 86.19 93 ILE A O 1
ATOM 757 N N . PRO A 1 94 ? 18.747 2.924 -15.856 1.00 90.12 94 PRO A N 1
ATOM 758 C CA . PRO A 1 94 ? 19.337 1.641 -16.200 1.00 90.12 94 PRO A CA 1
ATOM 759 C C . PRO A 1 94 ? 18.541 0.508 -15.534 1.00 90.12 94 PRO A C 1
ATOM 761 O O . PRO A 1 94 ? 18.287 0.554 -14.333 1.00 90.12 94 PRO A O 1
ATOM 764 N N . ALA A 1 95 ? 18.147 -0.494 -16.314 1.00 90.12 95 ALA A N 1
ATOM 765 C CA . ALA A 1 95 ? 17.396 -1.665 -15.881 1.00 90.12 95 ALA A CA 1
ATOM 766 C C . ALA A 1 95 ? 18.218 -2.934 -16.148 1.00 90.12 95 ALA A C 1
ATOM 768 O O . ALA A 1 95 ? 18.582 -3.207 -17.291 1.00 90.12 95 ALA A O 1
ATOM 769 N N . TYR A 1 96 ? 18.533 -3.706 -15.116 1.00 90.50 96 TYR A N 1
ATOM 770 C CA . TYR A 1 96 ? 19.379 -4.895 -15.238 1.00 90.50 96 TYR A CA 1
ATOM 771 C C . TYR A 1 96 ? 18.543 -6.168 -15.128 1.00 90.50 96 TYR A C 1
ATOM 773 O O . TYR A 1 96 ? 17.794 -6.328 -14.170 1.00 90.50 96 TYR A O 1
ATOM 781 N N . ILE A 1 97 ? 18.674 -7.072 -16.101 1.00 89.75 97 ILE A N 1
ATOM 782 C CA . ILE A 1 97 ? 17.914 -8.326 -16.154 1.00 89.75 97 ILE A CA 1
ATOM 783 C C . ILE A 1 97 ? 18.842 -9.503 -15.854 1.00 89.75 97 ILE A C 1
ATOM 785 O O . ILE A 1 97 ? 19.674 -9.868 -16.688 1.00 89.75 97 ILE A O 1
ATOM 789 N N . PHE A 1 98 ? 18.713 -10.084 -14.663 1.00 86.19 98 PHE A N 1
ATOM 790 C CA . PHE A 1 98 ? 19.492 -11.243 -14.221 1.00 86.19 98 PHE A CA 1
ATOM 791 C C . PHE A 1 98 ? 18.752 -12.003 -13.115 1.00 86.19 98 PHE A C 1
ATOM 793 O O . PHE A 1 98 ? 17.975 -11.406 -12.380 1.00 86.19 98 PHE A O 1
ATOM 800 N N . ASP A 1 99 ? 18.963 -13.314 -13.023 1.00 82.81 99 ASP A N 1
ATOM 801 C CA . ASP A 1 99 ? 18.360 -14.198 -12.021 1.00 82.81 99 ASP A CA 1
ATOM 802 C C . ASP A 1 99 ? 18.783 -13.771 -10.616 1.00 82.81 99 ASP A C 1
ATOM 804 O O . ASP A 1 99 ? 19.971 -13.657 -10.291 1.00 82.81 99 ASP A O 1
ATOM 808 N N . GLN A 1 100 ? 17.774 -13.534 -9.790 1.00 76.12 100 GLN A N 1
ATOM 809 C CA . GLN A 1 100 ? 17.899 -13.151 -8.395 1.00 76.12 100 GLN A CA 1
ATOM 810 C C . GLN A 1 100 ? 17.057 -14.050 -7.485 1.00 76.12 100 GLN A C 1
ATOM 812 O O . GLN A 1 100 ? 16.895 -13.735 -6.304 1.00 76.12 100 GLN A O 1
ATOM 817 N N . GLY A 1 101 ? 16.507 -15.152 -7.999 1.00 74.25 101 GLY A N 1
ATOM 818 C CA . GLY A 1 101 ? 15.572 -15.994 -7.263 1.00 74.25 101 GLY A CA 1
ATOM 819 C C . GLY A 1 101 ? 14.185 -15.365 -7.113 1.00 74.25 101 GLY A C 1
ATOM 820 O O . GLY A 1 101 ? 13.598 -15.436 -6.031 1.00 74.25 101 GLY A O 1
ATOM 821 N N . VAL A 1 102 ? 13.656 -14.777 -8.192 1.00 72.06 102 VAL A N 1
ATOM 822 C CA . VAL A 1 102 ? 12.332 -14.130 -8.277 1.00 72.06 102 VAL A CA 1
ATOM 823 C C . VAL A 1 102 ? 12.244 -12.868 -7.413 1.00 72.06 102 VAL A C 1
ATOM 825 O O . VAL A 1 102 ? 11.292 -12.666 -6.660 1.00 72.06 102 VAL A O 1
ATOM 828 N N . ASN A 1 103 ? 13.261 -12.016 -7.530 1.00 76.69 103 ASN A N 1
ATOM 829 C CA . ASN A 1 103 ? 13.305 -10.699 -6.900 1.00 76.69 103 ASN A CA 1
ATOM 830 C C . ASN A 1 103 ? 13.369 -9.596 -7.957 1.00 76.69 103 ASN A C 1
ATOM 832 O O . ASN A 1 103 ? 13.737 -9.814 -9.109 1.00 76.69 103 ASN A O 1
ATOM 836 N N . ALA A 1 104 ? 12.976 -8.400 -7.567 1.00 75.81 104 ALA A N 1
ATOM 837 C CA . ALA A 1 104 ? 13.174 -7.212 -8.364 1.00 75.81 104 ALA A CA 1
ATOM 838 C C . ALA A 1 104 ? 13.368 -6.042 -7.398 1.00 75.81 104 ALA A C 1
ATOM 840 O O . ALA A 1 104 ? 12.935 -6.122 -6.247 1.00 75.81 104 ALA A O 1
ATOM 841 N N . HIS A 1 105 ? 14.067 -5.004 -7.845 1.00 79.69 105 HIS A N 1
ATOM 842 C CA . HIS A 1 105 ? 14.319 -3.815 -7.042 1.00 79.69 105 HIS A CA 1
ATOM 843 C C . HIS A 1 105 ? 14.200 -2.558 -7.901 1.00 79.69 105 HIS A C 1
ATOM 845 O O . HIS A 1 105 ? 14.830 -2.431 -8.955 1.00 79.69 105 HIS A O 1
ATOM 851 N N . GLY A 1 106 ? 13.430 -1.586 -7.425 1.00 73.06 106 GLY A N 1
ATOM 852 C CA . GLY A 1 106 ? 13.354 -0.249 -8.006 1.00 73.06 106 GLY A CA 1
ATOM 853 C C . GLY A 1 106 ? 14.162 0.803 -7.250 1.00 73.06 106 GLY A C 1
ATOM 854 O O . GLY A 1 106 ? 14.083 0.931 -6.031 1.00 73.06 106 GLY A O 1
ATOM 855 N N . GLY A 1 107 ? 14.907 1.625 -7.983 1.00 74.00 107 GLY A N 1
ATOM 856 C CA . GLY A 1 107 ? 15.635 2.794 -7.492 1.00 74.00 107 GLY A CA 1
ATOM 857 C C . GLY A 1 107 ? 15.444 4.011 -8.403 1.00 74.00 107 GLY A C 1
ATOM 858 O O . GLY A 1 107 ? 15.084 3.889 -9.573 1.00 74.00 107 GLY A O 1
ATOM 859 N N . CYS A 1 108 ? 15.701 5.225 -7.904 1.00 75.44 108 CYS A N 1
ATOM 860 C CA . CYS A 1 108 ? 15.566 6.442 -8.730 1.00 75.44 108 CYS A CA 1
ATOM 861 C C . CYS A 1 108 ? 16.577 6.493 -9.895 1.00 75.44 108 CYS A C 1
ATOM 863 O O . CYS A 1 108 ? 16.359 7.145 -10.924 1.00 75.44 108 CYS A O 1
ATOM 865 N N . THR A 1 109 ? 17.712 5.812 -9.722 1.00 77.31 109 THR A N 1
ATOM 866 C CA . THR A 1 109 ? 18.844 5.808 -10.656 1.00 77.31 109 THR A CA 1
ATOM 867 C C . THR A 1 109 ? 19.141 4.440 -11.251 1.00 77.31 109 THR A C 1
ATOM 869 O O . THR A 1 109 ? 20.076 4.344 -12.039 1.00 77.31 109 THR A O 1
ATOM 872 N N . TYR A 1 110 ? 18.403 3.397 -10.874 1.00 83.94 110 TYR A N 1
ATOM 873 C CA . TYR A 1 110 ? 18.508 2.062 -11.456 1.00 83.94 110 TYR A CA 1
ATOM 874 C C . TYR A 1 110 ? 17.277 1.228 -11.114 1.00 83.94 110 TYR A C 1
ATOM 876 O O . TYR A 1 110 ? 16.539 1.556 -10.196 1.00 83.94 110 TYR A O 1
ATOM 884 N N . SER A 1 111 ? 17.085 0.136 -11.833 1.00 86.12 111 SER A N 1
ATOM 885 C CA . SER A 1 111 ? 16.179 -0.941 -11.452 1.00 86.12 111 SER A CA 1
ATOM 886 C C . SER A 1 111 ? 16.810 -2.272 -11.830 1.00 86.12 111 SER A C 1
ATOM 888 O O . SER A 1 111 ? 17.676 -2.329 -12.708 1.00 86.12 111 SER A O 1
ATOM 890 N N . ASP A 1 112 ? 16.399 -3.340 -11.177 1.00 87.56 112 ASP A N 1
ATOM 891 C CA . ASP A 1 112 ? 16.778 -4.687 -11.555 1.00 87.56 112 ASP A CA 1
ATOM 892 C C . ASP A 1 112 ? 15.578 -5.621 -11.452 1.00 87.56 112 ASP A C 1
ATOM 894 O O . ASP A 1 112 ? 14.673 -5.413 -10.646 1.00 87.56 112 ASP A O 1
ATOM 898 N N . TYR A 1 113 ? 15.535 -6.598 -12.352 1.00 88.25 113 TYR A N 1
ATOM 899 C CA . TYR A 1 113 ? 14.400 -7.495 -12.492 1.00 88.25 113 TYR A CA 1
ATOM 900 C C . TYR A 1 113 ? 14.875 -8.906 -12.792 1.00 88.25 113 TYR A C 1
ATOM 902 O O . TYR A 1 113 ? 15.709 -9.127 -13.676 1.00 88.25 113 TYR A O 1
ATOM 910 N N . ASP A 1 114 ? 14.266 -9.865 -12.108 1.00 87.94 114 ASP A N 1
ATOM 911 C CA . ASP A 1 114 ? 14.424 -11.268 -12.443 1.00 87.94 114 ASP A CA 1
ATOM 912 C C . ASP A 1 114 ? 13.831 -11.582 -13.840 1.00 87.94 114 ASP A C 1
ATOM 914 O O . ASP A 1 114 ? 12.704 -11.161 -14.144 1.00 87.94 114 ASP A O 1
ATOM 918 N N . PRO A 1 115 ? 14.538 -12.353 -14.691 1.00 85.12 115 PRO A N 1
ATOM 919 C CA . PRO A 1 115 ? 14.038 -12.909 -15.948 1.00 85.12 115 PRO A CA 1
ATOM 920 C C . PRO A 1 115 ? 12.672 -13.587 -15.834 1.00 85.12 115 PRO A C 1
ATOM 922 O O . PRO A 1 115 ? 11.920 -13.605 -16.817 1.00 85.12 115 PRO A O 1
ATOM 925 N N . TYR A 1 116 ? 12.325 -14.109 -14.651 1.00 86.31 116 TYR A N 1
ATOM 926 C CA . TYR A 1 116 ? 11.000 -14.622 -14.337 1.00 86.31 116 TYR A CA 1
ATOM 927 C C . TYR A 1 116 ? 9.917 -13.642 -14.768 1.00 86.31 116 TYR A C 1
ATOM 929 O O . TYR A 1 116 ? 9.051 -14.019 -15.545 1.00 86.31 116 TYR A O 1
ATOM 937 N N . PHE A 1 117 ? 10.012 -12.358 -14.413 1.00 86.38 117 PHE A N 1
ATOM 938 C CA . PHE A 1 117 ? 8.996 -11.351 -14.753 1.00 86.38 117 PHE A CA 1
ATOM 939 C C . PHE A 1 117 ? 8.940 -10.998 -16.248 1.00 86.38 117 PHE A C 1
ATOM 941 O O . PHE A 1 117 ? 7.997 -10.356 -16.707 1.00 86.38 117 PHE A O 1
ATOM 948 N N . LEU A 1 118 ? 9.903 -11.478 -17.038 1.00 88.25 118 LEU A N 1
ATOM 949 C CA . LEU A 1 118 ? 9.919 -11.379 -18.496 1.00 88.25 118 LEU A CA 1
ATOM 950 C C . LEU A 1 118 ? 9.357 -12.647 -19.167 1.00 88.25 118 LEU A C 1
ATOM 952 O O . LEU A 1 118 ? 9.319 -12.747 -20.396 1.00 88.25 118 LEU A O 1
ATOM 956 N N . GLY A 1 119 ? 8.875 -13.616 -18.384 1.00 84.69 119 GLY A N 1
ATOM 957 C CA . GLY A 1 119 ? 8.283 -14.865 -18.863 1.00 84.69 119 GLY A CA 1
ATOM 958 C C . GLY A 1 119 ? 9.248 -16.047 -18.922 1.00 84.69 119 GLY A C 1
ATOM 959 O O . GLY A 1 119 ? 8.887 -17.073 -19.499 1.00 84.69 119 GLY A O 1
ATOM 960 N N . VAL A 1 120 ? 10.457 -15.928 -18.364 1.00 83.44 120 VAL A N 1
ATOM 961 C CA . VAL A 1 120 ? 11.355 -17.081 -18.206 1.00 83.44 120 VAL A CA 1
ATOM 962 C C . VAL A 1 120 ? 10.815 -17.972 -17.079 1.00 83.44 120 VAL A C 1
ATOM 964 O O . VAL A 1 120 ? 10.506 -17.464 -16.007 1.00 83.44 120 VAL A O 1
ATOM 967 N N . PRO A 1 121 ? 10.633 -19.288 -17.283 1.00 83.19 121 PRO A N 1
ATOM 968 C CA . PRO A 1 121 ? 10.136 -20.148 -16.216 1.00 83.19 121 PRO A CA 1
ATOM 969 C C . PRO A 1 121 ? 11.128 -20.267 -15.053 1.00 83.19 121 PRO A C 1
ATOM 971 O O . PRO A 1 121 ? 12.311 -20.515 -15.278 1.00 83.19 121 PRO A O 1
ATOM 974 N N . ASP A 1 122 ? 10.625 -20.193 -13.823 1.00 82.81 122 ASP A N 1
ATOM 975 C CA . ASP A 1 122 ? 11.367 -20.562 -12.618 1.00 82.81 122 ASP A CA 1
ATOM 976 C C . ASP A 1 122 ? 11.121 -22.038 -12.261 1.00 82.81 122 ASP A C 1
ATOM 978 O O . ASP A 1 122 ? 10.010 -22.564 -12.376 1.00 82.81 122 ASP A O 1
ATOM 982 N N . SER A 1 123 ? 12.167 -22.717 -11.789 1.00 71.94 123 SER A N 1
ATOM 983 C CA . SER A 1 123 ? 12.139 -24.149 -11.468 1.00 71.94 123 SER A CA 1
ATOM 984 C C . SER A 1 123 ? 11.196 -24.519 -10.313 1.00 71.94 123 SER A C 1
ATOM 986 O O . SER A 1 123 ? 10.762 -25.670 -10.235 1.00 71.94 123 SER A O 1
ATOM 988 N N . GLY A 1 124 ? 10.857 -23.566 -9.436 1.00 77.31 124 GLY A N 1
ATOM 989 C CA . GLY A 1 124 ? 9.938 -23.759 -8.314 1.00 77.31 124 GLY A CA 1
ATOM 990 C C . GLY A 1 124 ? 8.519 -23.239 -8.555 1.00 77.31 124 GLY A C 1
ATOM 991 O O . GLY A 1 124 ? 7.593 -23.712 -7.897 1.00 77.31 124 GLY A O 1
ATOM 992 N N . ARG A 1 125 ? 8.336 -22.286 -9.479 1.00 77.06 125 ARG A N 1
ATOM 993 C CA . ARG A 1 125 ? 7.057 -21.575 -9.685 1.00 77.06 125 ARG A CA 1
ATOM 994 C C . ARG A 1 125 ? 6.426 -21.759 -11.065 1.00 77.06 125 ARG A C 1
ATOM 996 O O . ARG A 1 125 ? 5.240 -21.493 -11.224 1.00 77.06 125 ARG A O 1
ATOM 1003 N N . GLY A 1 126 ? 7.172 -22.252 -12.051 1.00 85.31 126 GLY A N 1
ATOM 1004 C CA . GLY A 1 126 ? 6.701 -22.344 -13.432 1.00 85.31 126 GLY A CA 1
ATOM 1005 C C . GLY A 1 126 ? 6.820 -21.008 -14.166 1.00 85.31 126 GLY A C 1
ATOM 1006 O O . GLY A 1 126 ? 7.786 -20.278 -13.976 1.00 85.31 126 GLY A O 1
ATOM 1007 N N . THR A 1 127 ? 5.878 -20.707 -15.057 1.00 85.81 127 THR A N 1
ATOM 1008 C CA . THR A 1 127 ? 5.856 -19.458 -15.838 1.00 85.81 127 THR A CA 1
ATOM 1009 C C . THR A 1 127 ? 4.992 -18.420 -15.121 1.00 85.81 127 THR A C 1
ATOM 1011 O O . THR A 1 127 ? 3.894 -18.791 -14.702 1.00 85.81 127 THR A O 1
ATOM 1014 N N . PRO A 1 128 ? 5.416 -17.143 -15.023 1.00 86.19 128 PRO A N 1
ATOM 1015 C CA . PRO A 1 128 ? 4.560 -16.106 -14.450 1.00 86.19 128 PRO A CA 1
ATOM 1016 C C . PRO A 1 128 ? 3.251 -15.958 -15.221 1.00 86.19 128 PRO A C 1
ATOM 1018 O O . PRO A 1 128 ? 3.216 -16.031 -16.457 1.00 86.19 128 PRO A O 1
ATOM 1021 N N . LEU A 1 129 ? 2.185 -15.637 -14.501 1.00 88.19 129 LEU A N 1
ATOM 1022 C CA . LEU A 1 129 ? 0.966 -15.132 -15.121 1.00 88.19 129 LEU A CA 1
ATOM 1023 C C . LEU A 1 129 ? 1.221 -13.725 -15.687 1.00 88.19 129 LEU A C 1
ATOM 1025 O O . LEU A 1 129 ? 2.029 -12.967 -15.154 1.00 88.19 129 LEU A O 1
ATOM 1029 N N . GLU A 1 130 ? 0.511 -13.329 -16.749 1.00 86.12 130 GLU A N 1
ATOM 1030 C CA . GLU A 1 130 ? 0.665 -11.974 -17.319 1.00 86.12 130 GLU A CA 1
ATOM 1031 C C . GLU A 1 130 ? 0.378 -10.870 -16.293 1.00 86.12 130 GLU A C 1
ATOM 1033 O O . GLU A 1 130 ? 1.027 -9.825 -16.302 1.00 86.12 130 GLU A O 1
ATOM 1038 N N . ILE A 1 131 ? -0.561 -11.129 -15.381 1.00 87.38 131 ILE A N 1
ATOM 1039 C CA . ILE A 1 131 ? -0.897 -10.223 -14.287 1.00 87.38 131 ILE A CA 1
ATOM 1040 C C . ILE A 1 131 ? 0.266 -10.062 -13.294 1.00 87.38 131 ILE A C 1
ATOM 1042 O O . ILE A 1 131 ? 0.575 -8.945 -12.894 1.00 87.38 131 ILE A O 1
ATOM 1046 N N . GLU A 1 132 ? 0.994 -11.137 -12.977 1.00 86.44 132 GLU A N 1
ATOM 1047 C CA . GLU A 1 132 ? 2.136 -11.105 -12.049 1.00 86.44 132 GLU A CA 1
ATOM 1048 C C . GLU A 1 132 ? 3.295 -10.272 -12.599 1.00 86.44 132 GLU A C 1
ATOM 1050 O O . GLU A 1 132 ? 3.953 -9.549 -11.849 1.00 86.44 132 GLU A O 1
ATOM 1055 N N . LYS A 1 133 ? 3.514 -10.323 -13.921 1.00 86.50 133 LYS A N 1
ATOM 1056 C CA . LYS A 1 133 ? 4.508 -9.470 -14.587 1.00 86.50 133 LYS A CA 1
ATOM 1057 C C . LYS A 1 133 ? 4.177 -7.994 -14.386 1.00 86.50 133 LYS A C 1
ATOM 1059 O O . LYS A 1 133 ? 5.068 -7.207 -14.101 1.00 86.50 133 LYS A O 1
ATOM 1064 N N . GLN A 1 134 ? 2.904 -7.616 -14.510 1.00 87.81 134 GLN A N 1
ATOM 1065 C CA . GLN A 1 134 ? 2.469 -6.230 -14.324 1.00 87.81 134 GLN A CA 1
ATOM 1066 C C . GLN A 1 134 ? 2.537 -5.805 -12.854 1.00 87.81 134 GLN A C 1
ATOM 1068 O O . GLN A 1 134 ? 3.059 -4.732 -12.569 1.00 87.81 134 GLN A O 1
ATOM 1073 N N . LEU A 1 135 ? 2.082 -6.659 -11.928 1.00 88.00 135 LEU A N 1
ATOM 1074 C CA . LEU A 1 135 ? 2.106 -6.394 -10.487 1.00 88.00 135 LEU A CA 1
ATOM 1075 C C . LEU A 1 135 ? 3.515 -6.051 -10.002 1.00 88.00 135 LEU A C 1
ATOM 1077 O O . LEU A 1 135 ? 3.714 -5.010 -9.374 1.00 88.00 135 LEU A O 1
ATOM 1081 N N . VAL A 1 136 ? 4.496 -6.912 -10.276 1.00 85.81 136 VAL A N 1
ATOM 1082 C CA . VAL A 1 136 ? 5.855 -6.706 -9.756 1.00 85.81 136 VAL A CA 1
ATOM 1083 C C . VAL A 1 136 ? 6.539 -5.531 -10.441 1.00 85.81 136 VAL A C 1
ATOM 1085 O O . VAL A 1 136 ? 7.163 -4.723 -9.763 1.00 85.81 136 VAL A O 1
ATOM 1088 N N . VAL A 1 137 ? 6.358 -5.357 -11.752 1.00 86.50 137 VAL A N 1
ATOM 1089 C CA . VAL A 1 137 ? 6.915 -4.190 -12.452 1.00 86.50 137 VAL A CA 1
ATOM 1090 C C . VAL A 1 137 ? 6.375 -2.887 -11.885 1.00 86.50 137 VAL A C 1
ATOM 1092 O O . VAL A 1 137 ? 7.148 -1.965 -11.649 1.00 86.50 137 VAL A O 1
ATOM 1095 N N . LEU A 1 138 ? 5.070 -2.815 -11.635 1.00 90.31 138 LEU A N 1
ATOM 1096 C CA . LEU A 1 138 ? 4.446 -1.639 -11.046 1.00 90.31 138 LEU A CA 1
ATOM 1097 C C . LEU A 1 138 ? 4.937 -1.388 -9.612 1.00 90.31 138 LEU A C 1
ATOM 1099 O O . LEU A 1 138 ? 5.239 -0.248 -9.263 1.00 90.31 138 LEU A O 1
ATOM 1103 N N . HIS A 1 139 ? 5.072 -2.445 -8.804 1.00 92.31 139 HIS A N 1
ATOM 1104 C CA . HIS A 1 139 ? 5.608 -2.364 -7.438 1.00 92.31 139 HIS A CA 1
ATOM 1105 C C . HIS A 1 139 ? 7.016 -1.767 -7.427 1.00 92.31 139 HIS A C 1
ATOM 1107 O O . HIS A 1 139 ? 7.266 -0.764 -6.761 1.00 92.31 139 HIS A O 1
ATOM 1113 N N . GLU A 1 140 ? 7.921 -2.328 -8.226 1.00 89.94 140 GLU A N 1
ATOM 1114 C CA . GLU A 1 140 ? 9.297 -1.843 -8.285 1.00 89.94 140 GLU A CA 1
ATOM 1115 C C . GLU A 1 140 ? 9.400 -0.466 -8.930 1.00 89.94 140 GLU A C 1
ATOM 1117 O O . GLU A 1 140 ? 10.131 0.403 -8.454 1.00 89.94 140 GLU A O 1
ATOM 1122 N N . PHE A 1 141 ? 8.627 -0.203 -9.981 1.00 89.50 141 PHE A N 1
ATOM 1123 C CA . PHE A 1 141 ? 8.615 1.123 -10.579 1.00 89.50 141 PHE A CA 1
ATOM 1124 C C . PHE A 1 141 ? 8.143 2.184 -9.575 1.00 89.50 141 PHE A C 1
ATOM 1126 O O . PHE A 1 141 ? 8.693 3.287 -9.542 1.00 89.50 141 PHE A O 1
ATOM 1133 N N . MET A 1 142 ? 7.206 1.845 -8.684 1.00 91.31 142 MET A N 1
ATOM 1134 C CA . MET A 1 142 ? 6.807 2.739 -7.602 1.00 91.31 142 MET A CA 1
ATOM 1135 C C . MET A 1 142 ? 7.970 3.045 -6.653 1.00 91.31 142 MET A C 1
ATOM 1137 O O . MET A 1 142 ? 8.128 4.198 -6.252 1.00 91.31 142 MET A O 1
ATOM 1141 N N . HIS A 1 143 ? 8.848 2.088 -6.348 1.00 90.44 143 HIS A N 1
ATOM 1142 C CA . HIS A 1 143 ? 10.072 2.393 -5.603 1.00 90.44 143 HIS A CA 1
ATOM 1143 C C . HIS A 1 143 ? 10.970 3.382 -6.351 1.00 90.44 143 HIS A C 1
ATOM 1145 O O . HIS A 1 143 ? 11.440 4.350 -5.748 1.00 90.44 143 HIS A O 1
ATOM 1151 N N . SER A 1 144 ? 11.141 3.234 -7.670 1.00 87.50 144 SER A N 1
ATOM 1152 C CA . SER A 1 144 ? 11.861 4.231 -8.475 1.00 87.50 144 SER A CA 1
ATOM 1153 C C . SER A 1 144 ? 11.270 5.636 -8.335 1.00 87.50 144 SER A C 1
ATOM 1155 O O . SER A 1 144 ? 12.028 6.600 -8.228 1.00 87.50 144 SER A O 1
ATOM 1157 N N . VAL A 1 145 ? 9.942 5.759 -8.284 1.00 88.56 145 VAL A N 1
ATOM 1158 C CA . VAL A 1 145 ? 9.239 7.033 -8.063 1.00 88.56 145 VAL A CA 1
ATOM 1159 C C . VAL A 1 145 ? 9.494 7.577 -6.657 1.00 88.56 145 VAL A C 1
ATOM 1161 O O . VAL A 1 145 ? 9.906 8.729 -6.513 1.00 88.56 145 VAL A O 1
ATOM 1164 N N . GLN A 1 146 ? 9.308 6.752 -5.624 1.00 88.38 146 GLN A N 1
ATOM 1165 C CA . GLN A 1 146 ? 9.517 7.124 -4.218 1.00 88.38 146 GLN A CA 1
ATOM 1166 C C . GLN A 1 146 ? 10.939 7.643 -3.980 1.00 88.38 146 GLN A C 1
ATOM 1168 O O . GLN A 1 146 ? 11.131 8.684 -3.353 1.00 88.38 146 GLN A O 1
ATOM 1173 N N . PHE A 1 147 ? 11.946 6.964 -4.535 1.00 85.12 147 PHE A N 1
ATOM 1174 C CA . PHE A 1 147 ? 13.349 7.343 -4.373 1.00 85.12 147 PHE A CA 1
ATOM 1175 C C . PHE A 1 147 ? 13.748 8.625 -5.113 1.00 85.12 147 PHE A C 1
ATOM 1177 O O . PHE A 1 147 ? 14.869 9.099 -4.925 1.00 85.12 147 PHE A O 1
ATOM 1184 N N . CYS A 1 148 ? 12.882 9.181 -5.963 1.00 83.50 148 CYS A N 1
ATOM 1185 C CA . CYS A 1 148 ? 13.141 10.460 -6.619 1.00 83.50 148 CYS A CA 1
ATOM 1186 C C . CYS A 1 148 ? 12.666 11.676 -5.819 1.00 83.50 148 CYS A C 1
ATOM 1188 O O . CYS A 1 148 ? 12.945 12.809 -6.214 1.00 83.50 148 CYS A O 1
ATOM 1190 N N . TYR A 1 149 ? 12.017 11.460 -4.675 1.00 85.19 149 TYR A N 1
ATOM 1191 C CA . TYR A 1 149 ? 11.831 12.496 -3.666 1.00 85.19 149 TYR A CA 1
ATOM 1192 C C . TYR A 1 149 ? 13.117 12.624 -2.826 1.0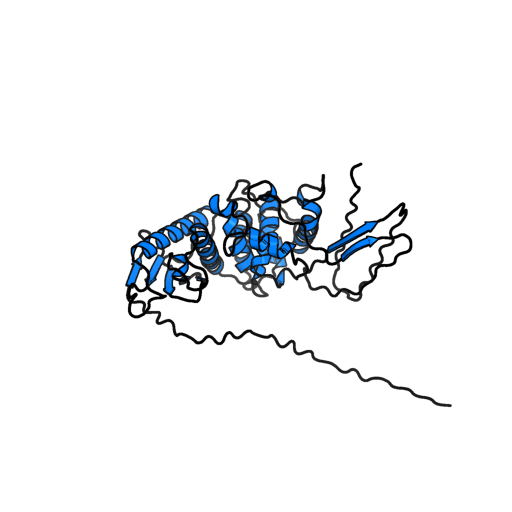0 85.19 149 TYR A C 1
ATOM 1194 O O . TYR A 1 149 ? 13.774 11.634 -2.504 1.00 85.19 149 TYR A O 1
ATOM 1202 N N . THR A 1 150 ? 13.543 13.858 -2.551 1.00 73.38 150 THR A N 1
ATOM 1203 C CA . THR A 1 150 ? 14.890 14.183 -2.048 1.00 73.38 150 THR A CA 1
ATOM 1204 C C . THR A 1 150 ? 14.997 14.196 -0.525 1.00 73.38 150 THR A C 1
ATOM 1206 O O . THR A 1 150 ? 16.093 14.051 0.026 1.00 73.38 150 THR A O 1
ATOM 1209 N N . HIS A 1 151 ? 13.872 14.353 0.166 1.00 71.75 151 HIS A N 1
ATOM 1210 C CA . HIS A 1 151 ? 13.801 14.409 1.616 1.00 71.75 151 HIS A CA 1
ATOM 1211 C C . HIS A 1 151 ? 13.525 13.028 2.213 1.00 71.75 151 HIS A C 1
ATOM 1213 O O . HIS A 1 151 ? 12.809 12.196 1.663 1.00 71.75 151 HIS A O 1
ATOM 1219 N N . SER A 1 152 ? 14.097 12.785 3.391 1.00 73.00 152 SER A N 1
ATOM 1220 C CA . SER A 1 152 ? 13.911 11.542 4.143 1.00 73.00 152 SER A CA 1
ATOM 1221 C C . SER A 1 152 ? 13.302 11.848 5.504 1.00 73.00 152 SER A C 1
ATOM 1223 O O . SER A 1 152 ? 13.500 12.923 6.059 1.00 73.00 152 SER A O 1
ATOM 1225 N N . LEU A 1 153 ? 12.551 10.912 6.077 1.00 70.69 153 LEU A N 1
ATOM 1226 C CA . LEU A 1 153 ? 11.947 11.097 7.398 1.00 70.69 153 LEU A CA 1
ATOM 1227 C C . LEU A 1 153 ? 12.998 11.099 8.527 1.00 70.69 153 LEU A C 1
ATOM 1229 O O . LEU A 1 153 ? 14.044 10.448 8.451 1.00 70.69 153 LEU A O 1
ATOM 1233 N N . ALA A 1 154 ? 12.706 11.793 9.637 1.00 57.00 154 ALA A N 1
ATOM 1234 C CA . ALA A 1 154 ? 13.591 11.849 10.812 1.00 57.00 154 ALA A CA 1
ATOM 1235 C C . ALA A 1 154 ? 13.897 10.476 11.402 1.00 57.00 154 ALA A C 1
ATOM 1237 O O . ALA A 1 154 ? 15.007 10.206 11.854 1.00 57.00 154 ALA A O 1
ATOM 1238 N N . THR A 1 155 ? 12.919 9.593 11.349 1.00 56.94 155 THR A N 1
ATOM 1239 C CA . THR A 1 155 ? 13.061 8.160 11.557 1.00 56.94 155 THR A CA 1
ATOM 1240 C C . THR A 1 155 ? 12.695 7.529 10.232 1.00 56.94 155 THR A C 1
ATOM 1242 O O . THR A 1 155 ? 11.586 7.782 9.761 1.00 56.94 155 THR A O 1
ATOM 1245 N N . GLY A 1 156 ? 13.654 6.818 9.626 1.00 49.06 156 GLY A N 1
ATOM 1246 C CA . GLY A 1 156 ? 13.589 6.345 8.244 1.00 49.06 156 GLY A CA 1
ATOM 1247 C C . GLY A 1 156 ? 12.204 5.831 7.892 1.00 49.06 156 GLY A C 1
ATOM 1248 O O . GLY A 1 156 ? 11.629 5.065 8.666 1.00 49.06 156 GLY A O 1
ATOM 1249 N N . GLY A 1 157 ? 11.661 6.318 6.773 1.00 61.78 157 GLY A N 1
ATOM 1250 C CA . GLY A 1 157 ? 10.381 5.845 6.276 1.00 61.78 157 GLY A CA 1
ATOM 1251 C C . GLY A 1 157 ? 10.458 4.338 6.136 1.00 61.78 157 GLY A C 1
ATOM 1252 O O . GLY A 1 157 ? 11.228 3.840 5.323 1.00 61.78 157 GLY A O 1
ATOM 1253 N N . GLY A 1 158 ? 9.791 3.637 7.050 1.00 82.25 158 GLY A N 1
ATOM 1254 C CA . GLY A 1 158 ? 9.914 2.194 7.165 1.00 82.25 158 GLY A CA 1
ATOM 1255 C C . GLY A 1 158 ? 9.238 1.500 5.994 1.00 82.25 158 GLY A C 1
ATOM 1256 O O . GLY A 1 158 ? 8.519 2.134 5.219 1.00 82.25 158 GLY A O 1
ATOM 1257 N N . ALA A 1 159 ? 9.413 0.182 5.926 1.00 91.00 159 ALA A N 1
ATOM 1258 C CA . ALA A 1 159 ? 8.775 -0.656 4.917 1.00 91.00 159 ALA A CA 1
ATOM 1259 C C . ALA A 1 159 ? 7.252 -0.422 4.840 1.00 91.00 159 ALA A C 1
ATOM 1261 O O . ALA A 1 159 ? 6.683 -0.425 3.758 1.00 91.00 159 ALA A O 1
ATOM 1262 N N . TRP A 1 160 ? 6.591 -0.102 5.957 1.00 94.12 160 TRP A N 1
ATOM 1263 C CA . TRP A 1 160 ? 5.163 0.218 5.967 1.00 94.12 160 TRP A CA 1
ATOM 1264 C C . TRP A 1 160 ? 4.777 1.404 5.067 1.00 94.12 160 TRP A C 1
ATOM 1266 O O . TRP A 1 160 ? 3.637 1.468 4.626 1.00 94.12 160 TRP A O 1
ATOM 1276 N N . ILE A 1 161 ? 5.692 2.343 4.789 1.00 94.38 161 ILE A N 1
ATOM 1277 C CA . ILE A 1 161 ? 5.486 3.428 3.818 1.00 94.38 161 ILE A CA 1
ATOM 1278 C C . ILE A 1 161 ? 5.876 2.933 2.432 1.00 94.38 161 ILE A C 1
ATOM 1280 O O . ILE A 1 161 ? 5.034 2.916 1.544 1.00 94.38 161 ILE A O 1
ATOM 1284 N N . THR A 1 162 ? 7.137 2.538 2.237 1.00 92.12 162 THR A N 1
ATOM 1285 C CA . THR A 1 162 ? 7.665 2.259 0.894 1.00 92.12 162 THR A CA 1
ATOM 1286 C C . THR A 1 162 ? 6.988 1.043 0.272 1.00 92.12 162 THR A C 1
ATOM 1288 O O . THR A 1 162 ? 6.358 1.161 -0.776 1.00 92.12 162 THR A O 1
ATOM 1291 N N . GLU A 1 163 ? 7.034 -0.096 0.960 1.00 94.12 163 GLU A N 1
ATOM 1292 C CA . GLU A 1 163 ? 6.440 -1.364 0.525 1.00 94.12 163 GLU A CA 1
ATOM 1293 C C . GLU A 1 163 ? 4.919 -1.346 0.633 1.00 94.12 163 GLU A C 1
ATOM 1295 O O . GLU A 1 163 ? 4.233 -1.881 -0.233 1.00 94.12 163 GLU A O 1
ATOM 1300 N N . GLY A 1 164 ? 4.375 -0.711 1.676 1.00 96.88 164 GLY A N 1
ATOM 1301 C CA . GLY A 1 164 ? 2.928 -0.578 1.852 1.00 96.88 164 GLY A CA 1
ATOM 1302 C C . GLY A 1 164 ? 2.269 0.203 0.714 1.00 96.88 164 GLY A C 1
ATOM 1303 O O . GLY A 1 164 ? 1.260 -0.241 0.172 1.00 96.88 164 GLY A O 1
ATOM 1304 N N . GLN A 1 165 ? 2.854 1.335 0.312 1.00 96.38 165 GLN A N 1
ATOM 1305 C CA . GLN A 1 165 ? 2.359 2.123 -0.820 1.00 96.38 165 GLN A CA 1
ATOM 1306 C C . GLN A 1 165 ? 2.604 1.427 -2.159 1.00 96.38 165 GLN A C 1
ATOM 1308 O O . GLN A 1 165 ? 1.708 1.421 -2.994 1.00 96.38 165 GLN A O 1
ATOM 1313 N N . ALA A 1 166 ? 3.783 0.827 -2.366 1.00 94.12 166 ALA A N 1
ATOM 1314 C CA . ALA A 1 166 ? 4.081 0.086 -3.594 1.00 94.12 166 ALA A CA 1
ATOM 1315 C C . ALA A 1 166 ? 3.152 -1.125 -3.768 1.00 94.12 166 ALA A C 1
ATOM 1317 O O . ALA A 1 166 ? 2.687 -1.397 -4.867 1.00 94.12 166 ALA A O 1
ATOM 1318 N N . ARG A 1 167 ? 2.773 -1.790 -2.672 1.00 95.19 167 ARG A N 1
ATOM 1319 C CA . ARG A 1 167 ? 1.764 -2.850 -2.702 1.00 95.19 167 ARG A CA 1
ATOM 1320 C C . ARG A 1 167 ? 0.361 -2.318 -2.977 1.00 95.19 167 ARG A C 1
ATOM 1322 O O . ARG A 1 167 ? -0.383 -2.939 -3.720 1.00 95.19 167 ARG A O 1
ATOM 1329 N N . MET A 1 168 ? -0.014 -1.199 -2.364 1.00 95.75 168 MET A N 1
ATOM 1330 C CA . MET A 1 168 ? -1.332 -0.588 -2.549 1.00 95.75 168 MET A CA 1
ATOM 1331 C C . MET A 1 168 ? -1.521 -0.040 -3.969 1.00 95.75 168 MET A C 1
ATOM 1333 O O . MET A 1 168 ? -2.590 -0.203 -4.541 1.00 95.75 168 MET A O 1
ATOM 1337 N N . ILE A 1 169 ? -0.481 0.531 -4.585 1.00 94.31 169 ILE A N 1
ATOM 1338 C CA . ILE A 1 169 ? -0.588 1.100 -5.935 1.00 94.31 169 ILE A CA 1
ATOM 1339 C C . ILE A 1 169 ? -0.827 0.046 -7.019 1.00 94.31 169 ILE A C 1
ATOM 1341 O O . ILE A 1 169 ? -1.349 0.378 -8.082 1.00 94.31 169 ILE A O 1
ATOM 1345 N N . GLN A 1 170 ? -0.479 -1.217 -6.751 1.00 92.38 170 GLN A N 1
ATOM 1346 C CA . GLN A 1 170 ? -0.761 -2.325 -7.660 1.00 92.38 170 GLN A CA 1
ATOM 1347 C C . GLN A 1 170 ? -2.241 -2.413 -8.020 1.00 92.38 170 GLN A C 1
ATOM 1349 O O . GLN A 1 170 ? -2.571 -2.735 -9.152 1.00 92.38 170 GLN A O 1
ATOM 1354 N N . ASP A 1 171 ? -3.107 -2.050 -7.083 1.00 91.31 171 ASP A N 1
ATOM 1355 C CA . ASP A 1 171 ? -4.555 -2.044 -7.236 1.00 91.31 171 ASP A CA 1
ATOM 1356 C C . ASP A 1 171 ? -5.069 -0.851 -8.067 1.00 91.31 171 ASP A C 1
ATOM 1358 O O . ASP A 1 171 ? -6.212 -0.827 -8.496 1.00 91.31 171 ASP A O 1
ATOM 1362 N N . LYS A 1 172 ? -4.229 0.162 -8.337 1.00 92.12 172 LYS A N 1
ATOM 1363 C CA . LYS A 1 172 ? -4.704 1.482 -8.789 1.00 92.12 172 LYS A CA 1
ATOM 1364 C C . LYS A 1 172 ? -4.434 1.854 -10.241 1.00 92.12 172 LYS A C 1
ATOM 1366 O O . LYS A 1 172 ? -5.034 2.797 -10.746 1.00 92.12 172 LYS A O 1
ATOM 1371 N N . TYR A 1 173 ? -3.548 1.146 -10.940 1.00 89.00 173 TYR A N 1
ATOM 1372 C CA . TYR A 1 173 ? -3.145 1.545 -12.300 1.00 89.00 173 TYR A CA 1
ATOM 1373 C C . TYR A 1 173 ? -4.023 0.932 -13.395 1.00 89.00 173 TYR A C 1
ATOM 1375 O O . TYR A 1 173 ? -4.264 1.574 -14.422 1.00 89.00 173 TYR A O 1
ATOM 1383 N N . TYR A 1 174 ? -4.506 -0.300 -13.197 1.00 88.81 174 TYR A N 1
ATOM 1384 C CA . TYR A 1 174 ? -5.225 -1.049 -14.227 1.00 88.81 174 TYR A CA 1
ATOM 1385 C C . TYR A 1 174 ? -6.361 -1.889 -13.648 1.00 88.81 174 TYR A C 1
ATOM 1387 O O . TYR A 1 174 ? -6.158 -2.621 -12.687 1.00 88.81 174 TYR A O 1
ATOM 1395 N N . ASN A 1 175 ? -7.505 -1.910 -14.340 1.00 89.19 175 ASN A N 1
ATOM 1396 C CA . ASN A 1 175 ? -8.680 -2.708 -13.957 1.00 89.19 175 ASN A CA 1
ATOM 1397 C C . ASN A 1 175 ? -8.378 -4.203 -13.771 1.00 89.19 175 ASN A C 1
ATOM 1399 O O . ASN A 1 175 ? -9.041 -4.884 -13.002 1.00 89.19 175 ASN A O 1
ATOM 1403 N N . VAL A 1 176 ? -7.422 -4.753 -14.527 1.00 86.94 176 VAL A N 1
ATOM 1404 C CA . VAL A 1 176 ? -7.055 -6.170 -14.384 1.00 86.94 176 VAL A CA 1
ATOM 1405 C C . VAL A 1 176 ? -6.350 -6.441 -13.054 1.00 86.94 176 VAL A C 1
ATOM 1407 O O . VAL A 1 176 ? -6.486 -7.534 -12.527 1.00 86.94 176 VAL A O 1
ATOM 1410 N N . LEU A 1 177 ? -5.629 -5.456 -12.511 1.00 86.62 177 LEU A N 1
ATOM 1411 C CA . LEU A 1 177 ? -4.953 -5.567 -11.218 1.00 86.62 177 LEU A CA 1
ATOM 1412 C C . LEU A 1 177 ? -5.908 -5.274 -10.058 1.00 86.62 177 LEU A C 1
ATOM 1414 O O . LEU A 1 177 ? -5.899 -6.004 -9.078 1.00 86.62 177 LEU A O 1
ATOM 1418 N N . ASP A 1 178 ? -6.779 -4.283 -10.244 1.00 88.44 178 ASP A N 1
ATOM 1419 C CA . ASP A 1 178 ? -7.881 -3.882 -9.349 1.00 88.44 178 ASP A CA 1
ATOM 1420 C C . ASP A 1 178 ? -8.931 -4.991 -9.131 1.00 88.44 178 ASP A C 1
ATOM 1422 O O . ASP A 1 178 ? -9.799 -4.899 -8.277 1.00 88.44 178 ASP A O 1
ATOM 1426 N N . THR A 1 179 ? -8.881 -6.062 -9.930 1.00 88.44 179 THR A N 1
ATOM 1427 C CA . THR A 1 179 ? -9.783 -7.220 -9.814 1.00 88.44 179 THR A CA 1
ATOM 1428 C C . THR A 1 179 ? -9.071 -8.505 -9.387 1.00 88.44 179 THR A C 1
ATOM 1430 O O . THR A 1 179 ? -9.695 -9.569 -9.389 1.00 88.44 179 THR A O 1
ATOM 1433 N N . ALA A 1 180 ? -7.787 -8.418 -9.016 1.00 87.06 180 ALA A N 1
ATOM 1434 C CA . ALA A 1 180 ? -6.994 -9.546 -8.531 1.00 87.06 180 ALA A CA 1
ATOM 1435 C C . ALA A 1 180 ? -7.564 -10.089 -7.210 1.00 87.06 180 ALA A C 1
ATOM 1437 O O . ALA A 1 180 ? -7.859 -9.333 -6.285 1.00 87.06 180 ALA A O 1
ATOM 1438 N N . ASP A 1 181 ? -7.702 -11.410 -7.102 1.00 86.19 181 ASP A N 1
ATOM 1439 C CA . ASP A 1 181 ? -8.474 -12.055 -6.030 1.00 86.19 181 ASP A CA 1
ATOM 1440 C C . ASP A 1 181 ? -7.624 -12.687 -4.920 1.00 86.19 181 ASP A C 1
ATOM 1442 O O . ASP A 1 181 ? -8.152 -13.314 -3.997 1.00 86.19 181 ASP A O 1
ATOM 1446 N N . GLY A 1 182 ? -6.301 -12.528 -4.985 1.00 85.44 182 GLY A N 1
ATOM 1447 C CA . GLY A 1 182 ? -5.392 -13.139 -4.016 1.00 85.44 182 GLY A CA 1
ATOM 1448 C C . GLY A 1 182 ? -4.768 -14.447 -4.488 1.00 85.44 182 GLY A C 1
ATOM 1449 O O . GLY A 1 182 ? -3.874 -14.952 -3.808 1.00 85.44 182 GLY A O 1
ATOM 1450 N N . THR A 1 183 ? -5.208 -15.003 -5.619 1.00 86.50 183 THR A N 1
ATOM 1451 C CA . THR A 1 183 ? -4.604 -16.216 -6.190 1.00 86.50 183 THR A CA 1
ATOM 1452 C C . THR A 1 183 ? -3.279 -15.938 -6.895 1.00 86.50 183 THR A C 1
ATOM 1454 O O . THR A 1 183 ? -2.451 -16.842 -7.029 1.00 86.50 183 THR A O 1
ATOM 1457 N N . GLU A 1 184 ? -3.049 -14.693 -7.302 1.00 85.88 184 GLU A N 1
ATOM 1458 C CA . GLU A 1 184 ? -1.823 -14.236 -7.937 1.00 85.88 184 GLU A CA 1
ATOM 1459 C C . GLU A 1 184 ? -0.704 -14.015 -6.922 1.00 85.88 184 GLU A C 1
ATOM 1461 O O . GLU A 1 184 ? -0.920 -13.556 -5.793 1.00 85.88 184 GLU A O 1
ATOM 1466 N N . PHE A 1 185 ? 0.535 -14.270 -7.347 1.00 83.00 185 PHE A N 1
ATOM 1467 C CA . PHE A 1 185 ? 1.691 -13.919 -6.541 1.00 83.00 185 PHE A CA 1
ATOM 1468 C C . PHE A 1 185 ? 1.714 -12.415 -6.235 1.00 83.00 185 PHE A C 1
ATOM 1470 O O . PHE A 1 185 ? 1.737 -11.576 -7.134 1.00 83.00 185 PHE A O 1
ATOM 1477 N N . ALA A 1 186 ? 1.797 -12.097 -4.940 1.00 83.38 186 ALA A N 1
ATOM 1478 C CA . ALA A 1 186 ? 2.002 -10.743 -4.444 1.00 83.38 186 ALA A CA 1
ATOM 1479 C C . ALA A 1 186 ? 0.919 -9.747 -4.913 1.00 83.38 186 ALA A C 1
ATOM 1481 O O . ALA A 1 186 ? 1.229 -8.632 -5.314 1.00 83.38 186 ALA A O 1
ATOM 1482 N N . SER A 1 187 ? -0.354 -10.129 -4.857 1.00 90.06 187 SER A N 1
ATOM 1483 C CA . SER A 1 187 ? -1.469 -9.203 -5.089 1.00 90.06 187 SER A CA 1
ATOM 1484 C C . SER A 1 187 ? -1.772 -8.332 -3.863 1.00 90.06 187 SER A C 1
ATOM 1486 O O . SER A 1 187 ? -1.484 -8.705 -2.719 1.00 90.06 187 SER A O 1
ATOM 1488 N N . TYR A 1 188 ? -2.392 -7.173 -4.099 1.00 93.69 188 TYR A N 1
ATOM 1489 C CA . TYR A 1 188 ? -2.916 -6.292 -3.054 1.00 93.69 188 TYR A CA 1
ATOM 1490 C C . TYR A 1 188 ? -3.893 -7.033 -2.126 1.00 93.69 188 TYR A C 1
ATOM 1492 O O . TYR A 1 188 ? -3.668 -7.097 -0.913 1.00 93.69 188 TYR A O 1
ATOM 1500 N N . TYR A 1 189 ? -4.910 -7.684 -2.700 1.00 94.25 189 TYR A N 1
ATOM 1501 C CA . TYR A 1 189 ? -5.931 -8.420 -1.952 1.00 94.25 189 TYR A CA 1
ATOM 1502 C C . TYR A 1 189 ? -5.341 -9.531 -1.065 1.00 94.25 189 TYR A C 1
ATOM 1504 O O . TYR A 1 189 ? -5.755 -9.716 0.086 1.00 94.25 189 TYR A O 1
ATOM 1512 N N . GLY A 1 190 ? -4.316 -10.242 -1.552 1.00 93.44 190 GLY A N 1
ATOM 1513 C CA . GLY A 1 190 ? -3.595 -11.240 -0.759 1.00 93.44 190 GLY A CA 1
ATOM 1514 C C . GLY A 1 190 ? -2.940 -10.645 0.495 1.00 93.44 190 GLY A C 1
ATOM 1515 O O . GLY A 1 190 ? -2.978 -11.258 1.563 1.00 93.44 190 GLY A O 1
ATOM 1516 N N . GLN A 1 191 ? -2.395 -9.426 0.406 1.00 94.94 191 GLN A N 1
ATOM 1517 C CA . GLN A 1 191 ? -1.791 -8.724 1.549 1.00 94.94 191 GLN A CA 1
ATOM 1518 C C . GLN A 1 191 ? -2.838 -8.161 2.512 1.00 94.94 191 GLN A C 1
ATOM 1520 O O . GLN A 1 191 ? -2.650 -8.240 3.724 1.00 94.94 191 GLN A O 1
ATOM 1525 N N . VAL A 1 192 ? -3.967 -7.660 2.001 1.00 96.25 192 VAL A N 1
ATOM 1526 C CA . VAL A 1 192 ? -5.125 -7.279 2.830 1.00 96.25 192 VAL A CA 1
ATOM 1527 C C . VAL A 1 192 ? -5.595 -8.470 3.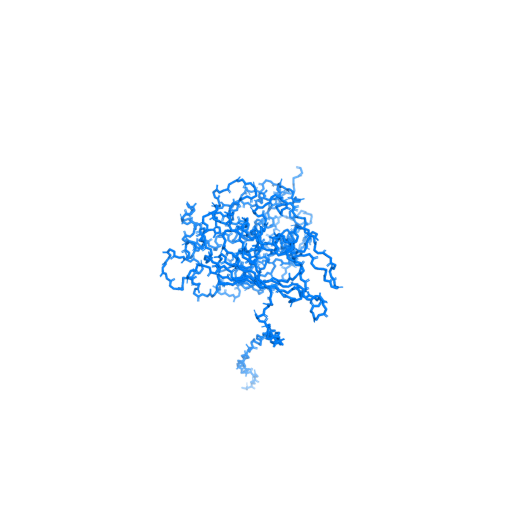662 1.00 96.25 192 VAL A C 1
ATOM 1529 O O . VAL A 1 192 ? -5.734 -8.370 4.884 1.00 96.25 192 VAL A O 1
ATOM 1532 N N . SER A 1 193 ? -5.762 -9.620 3.010 1.00 95.69 193 SER A N 1
ATOM 1533 C CA . SER A 1 193 ? -6.161 -10.866 3.661 1.00 95.69 193 SER A CA 1
ATOM 1534 C C . SER A 1 193 ? -5.136 -11.322 4.704 1.00 95.69 193 SER A C 1
ATOM 1536 O O . SER A 1 193 ? -5.508 -11.718 5.809 1.00 95.69 193 SER A O 1
ATOM 1538 N N . GLY A 1 194 ? -3.840 -11.216 4.392 1.00 95.38 194 GLY A N 1
ATOM 1539 C CA . GLY A 1 194 ? -2.750 -11.509 5.325 1.00 95.38 194 GLY A CA 1
ATOM 1540 C C . GLY A 1 194 ? -2.760 -10.612 6.567 1.00 95.38 194 GLY A C 1
ATOM 1541 O O . GLY A 1 194 ? -2.627 -11.111 7.690 1.00 95.38 194 GLY A O 1
ATOM 1542 N N . TYR A 1 195 ? -2.988 -9.307 6.392 1.00 97.69 195 TYR A N 1
ATOM 1543 C CA . TYR A 1 195 ? -3.087 -8.367 7.504 1.00 97.69 195 TYR A CA 1
ATOM 1544 C C . TYR A 1 195 ? -4.298 -8.656 8.392 1.00 97.69 195 TYR A C 1
ATOM 1546 O O . TYR A 1 195 ? -4.136 -8.789 9.604 1.00 97.69 195 TYR A O 1
ATOM 1554 N N . LEU A 1 196 ? -5.493 -8.810 7.815 1.00 97.88 196 LEU A N 1
ATOM 1555 C CA . LEU A 1 196 ? -6.718 -9.079 8.579 1.00 97.88 196 LEU A CA 1
ATOM 1556 C C . LEU A 1 196 ? -6.685 -10.454 9.267 1.00 97.88 196 LEU A C 1
ATOM 1558 O O . LEU A 1 196 ? -7.243 -10.608 10.353 1.00 97.88 196 LEU A O 1
ATOM 1562 N N . GLY A 1 197 ? -5.956 -11.424 8.705 1.00 97.62 197 GLY A N 1
ATOM 1563 C CA . GLY A 1 197 ? -5.664 -12.714 9.338 1.00 97.62 197 GLY A CA 1
ATOM 1564 C C . GLY A 1 197 ? -4.686 -12.645 10.522 1.00 97.62 197 GLY A C 1
ATOM 1565 O O . GLY A 1 197 ? -4.645 -13.555 11.349 1.00 97.62 197 GLY A O 1
ATOM 1566 N N . ASN A 1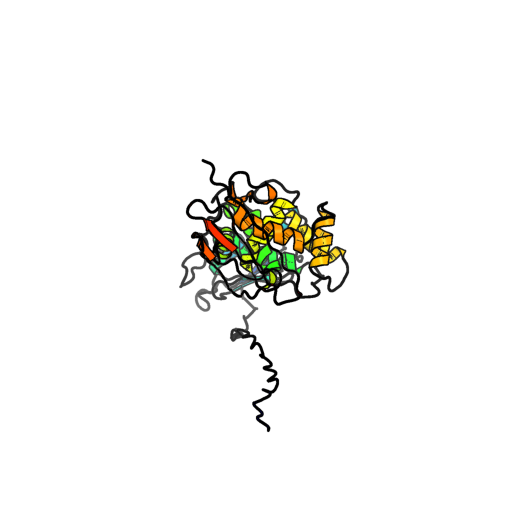 198 ? -3.885 -11.581 10.627 1.00 96.69 198 ASN A N 1
ATOM 1567 C CA . ASN A 1 198 ? -2.936 -11.365 11.722 1.00 96.69 198 ASN A CA 1
ATOM 1568 C C . ASN A 1 198 ? -2.719 -9.859 11.989 1.00 96.69 198 ASN A C 1
ATOM 1570 O O . ASN A 1 198 ? -1.653 -9.307 11.668 1.00 96.69 198 ASN A O 1
ATOM 1574 N N . PRO A 1 199 ? -3.722 -9.170 12.561 1.00 96.38 199 PRO A N 1
ATOM 1575 C CA . PRO A 1 199 ? -3.728 -7.712 12.613 1.00 96.38 199 PRO A CA 1
ATOM 1576 C C . PRO A 1 199 ? -2.944 -7.155 13.807 1.00 96.38 199 PRO A C 1
ATOM 1578 O O . PRO A 1 199 ? -2.575 -5.981 13.801 1.00 96.38 199 PRO A O 1
ATOM 1581 N N . SER A 1 200 ? -2.658 -7.981 14.821 1.00 95.31 200 SER A N 1
ATOM 1582 C CA . SER A 1 200 ? -1.998 -7.612 16.082 1.00 95.31 200 SER A CA 1
ATOM 1583 C C . SER A 1 200 ? -0.496 -7.387 15.897 1.00 95.31 200 SER A C 1
ATOM 1585 O O . SER A 1 200 ? 0.358 -8.132 16.384 1.00 95.31 200 SER A O 1
ATOM 1587 N N . ARG A 1 201 ? -0.169 -6.345 15.135 1.00 94.44 201 ARG A N 1
ATOM 1588 C CA . ARG A 1 201 ? 1.179 -5.899 14.785 1.00 94.44 201 ARG A CA 1
ATOM 1589 C C . ARG A 1 201 ? 1.201 -4.374 14.752 1.00 94.44 201 ARG A C 1
ATOM 1591 O O . ARG A 1 201 ? 0.211 -3.733 14.412 1.00 94.44 201 ARG A O 1
ATOM 1598 N N . SER A 1 202 ? 2.329 -3.783 15.132 1.00 94.12 202 SER A N 1
ATOM 1599 C CA . SER A 1 202 ? 2.520 -2.333 15.040 1.00 94.12 202 SER A CA 1
ATOM 1600 C C . SER A 1 202 ? 2.515 -1.911 13.576 1.00 94.12 202 SER A C 1
ATOM 1602 O O . SER A 1 202 ? 3.239 -2.519 12.791 1.00 94.12 202 SER A O 1
ATOM 1604 N N . LEU A 1 203 ? 1.791 -0.842 13.223 1.00 94.94 203 LEU A N 1
ATOM 1605 C CA . LEU A 1 203 ? 1.823 -0.253 11.876 1.00 94.94 203 LEU A CA 1
ATOM 1606 C C . LEU A 1 203 ? 3.261 -0.010 11.402 1.00 94.94 203 LEU A C 1
ATOM 1608 O O . LEU A 1 203 ? 3.580 -0.241 10.244 1.00 94.94 203 LEU A O 1
ATOM 1612 N N . PHE A 1 204 ? 4.137 0.433 12.304 1.00 93.00 204 PHE A N 1
ATOM 1613 C CA . PHE A 1 204 ? 5.518 0.774 11.965 1.00 93.00 204 PHE A CA 1
ATOM 1614 C C . PHE A 1 204 ? 6.425 -0.440 11.750 1.00 93.00 204 PHE A C 1
ATOM 1616 O O . PHE A 1 204 ? 7.494 -0.280 11.164 1.00 93.00 204 PHE A O 1
ATOM 1623 N N . ASP A 1 205 ? 5.993 -1.624 12.188 1.00 92.56 205 ASP A N 1
ATOM 1624 C CA . ASP A 1 205 ? 6.702 -2.889 11.977 1.00 92.56 205 ASP A CA 1
ATOM 1625 C C . ASP A 1 205 ? 6.176 -3.639 10.738 1.00 92.56 205 ASP A C 1
ATOM 1627 O O . ASP A 1 205 ? 6.682 -4.710 10.400 1.00 92.56 205 ASP A O 1
ATOM 1631 N N . LEU A 1 206 ? 5.151 -3.103 10.063 1.00 94.56 206 LEU A N 1
ATOM 1632 C CA . LEU A 1 206 ? 4.617 -3.678 8.832 1.00 94.56 206 LEU A CA 1
ATOM 1633 C C . LEU A 1 206 ? 5.519 -3.377 7.624 1.00 94.56 206 LEU A C 1
ATOM 1635 O O . LEU A 1 206 ? 6.347 -2.466 7.629 1.00 94.56 206 LEU A O 1
ATOM 1639 N N . SER A 1 207 ? 5.304 -4.161 6.571 1.00 95.06 207 SER A N 1
ATOM 1640 C CA . SER A 1 207 ? 5.841 -3.964 5.223 1.00 95.06 207 SER A CA 1
ATOM 1641 C C . SER A 1 207 ? 4.657 -3.919 4.244 1.00 95.06 207 SER A C 1
ATOM 1643 O O . SER A 1 207 ? 3.796 -3.052 4.391 1.00 95.06 207 SER A O 1
ATOM 1645 N N . TYR A 1 208 ? 4.533 -4.890 3.336 1.00 95.81 208 TYR A N 1
ATOM 1646 C CA . TYR A 1 208 ? 3.409 -5.050 2.404 1.00 95.81 208 TYR A CA 1
ATOM 1647 C C . TYR A 1 208 ? 2.032 -5.043 3.081 1.00 95.81 208 TYR A C 1
ATOM 1649 O O . TYR A 1 208 ? 1.095 -4.458 2.549 1.00 95.81 208 TYR A O 1
ATOM 1657 N N . ASP A 1 209 ? 1.915 -5.623 4.281 1.00 96.75 209 ASP A N 1
ATOM 1658 C CA . ASP A 1 209 ? 0.679 -5.638 5.079 1.00 96.75 209 ASP A CA 1
ATOM 1659 C C . ASP A 1 209 ? 0.136 -4.232 5.411 1.00 96.75 209 ASP A C 1
ATOM 1661 O O . ASP A 1 209 ? -1.029 -4.080 5.771 1.00 96.75 209 ASP A O 1
ATOM 1665 N N . ALA A 1 210 ? 0.955 -3.180 5.295 1.00 97.44 210 ALA A N 1
ATOM 1666 C CA . ALA A 1 210 ? 0.497 -1.805 5.473 1.00 97.44 210 ALA A CA 1
ATOM 1667 C C . ALA A 1 210 ? -0.362 -1.293 4.302 1.00 97.44 210 ALA A C 1
ATOM 1669 O O . ALA A 1 210 ? -0.933 -0.206 4.405 1.00 97.44 210 ALA A O 1
ATOM 1670 N N . ALA A 1 211 ? -0.485 -2.050 3.205 1.00 97.75 211 ALA A N 1
ATOM 1671 C CA . ALA A 1 211 ? -1.263 -1.661 2.032 1.00 97.75 211 ALA A CA 1
ATOM 1672 C C . ALA A 1 211 ? -2.720 -1.314 2.373 1.00 97.75 211 ALA A C 1
ATOM 1674 O O . ALA A 1 211 ? -3.242 -0.320 1.873 1.00 97.75 211 ALA A O 1
ATOM 1675 N N . LEU A 1 212 ? -3.360 -2.062 3.281 1.00 98.19 212 LEU A N 1
ATOM 1676 C CA . LEU A 1 212 ? -4.741 -1.781 3.688 1.00 98.19 212 LEU A CA 1
ATOM 1677 C C . LEU A 1 212 ? -4.876 -0.437 4.424 1.00 98.19 212 LEU A C 1
ATOM 1679 O O . LEU A 1 212 ? -5.872 0.264 4.256 1.00 98.19 212 LEU A O 1
ATOM 1683 N N . PHE A 1 213 ? -3.870 -0.043 5.214 1.00 98.38 213 PHE A N 1
ATOM 1684 C CA . PHE A 1 213 ? -3.860 1.277 5.850 1.00 98.38 213 PHE A CA 1
ATOM 1685 C C . PHE A 1 213 ? -3.758 2.393 4.803 1.00 98.38 213 PHE A C 1
ATOM 1687 O O . PHE A 1 213 ? -4.481 3.387 4.894 1.00 98.38 213 PHE A O 1
ATOM 1694 N N . TRP A 1 214 ? -2.903 2.223 3.790 1.00 98.44 214 TRP A N 1
ATOM 1695 C CA . TRP A 1 214 ? -2.800 3.183 2.689 1.00 98.44 214 TRP A CA 1
ATOM 1696 C C . TRP A 1 214 ? -4.088 3.258 1.869 1.00 98.44 214 TRP A C 1
ATOM 1698 O O . TRP A 1 214 ? -4.544 4.363 1.581 1.00 98.44 214 TRP A O 1
ATOM 1708 N N . GLN A 1 215 ? -4.726 2.119 1.585 1.00 97.88 215 GLN A N 1
ATOM 1709 C CA . GLN A 1 215 ? -6.033 2.090 0.928 1.00 97.88 215 GLN A CA 1
ATOM 1710 C C . GLN A 1 215 ? -7.083 2.841 1.745 1.00 97.88 215 GLN A C 1
ATOM 1712 O O . GLN A 1 215 ? -7.792 3.690 1.210 1.00 97.88 215 GLN A O 1
ATOM 1717 N N . TYR A 1 216 ? -7.144 2.587 3.056 1.00 98.25 216 TYR A N 1
ATOM 1718 C CA . TYR A 1 216 ? -8.075 3.276 3.941 1.00 98.25 216 TYR A CA 1
ATOM 1719 C C . TYR A 1 216 ? -7.934 4.797 3.815 1.00 98.25 216 TYR A C 1
ATOM 1721 O O . TYR A 1 216 ? -8.921 5.495 3.596 1.00 98.25 216 TYR A O 1
ATOM 1729 N N . ILE A 1 217 ? -6.716 5.337 3.908 1.00 98.00 217 ILE A N 1
ATOM 1730 C CA . ILE A 1 217 ? -6.543 6.791 3.814 1.00 98.00 217 ILE A CA 1
ATOM 1731 C C . ILE A 1 217 ? -6.808 7.329 2.404 1.00 98.00 217 ILE A C 1
ATOM 1733 O O . ILE A 1 217 ? -7.362 8.421 2.286 1.00 98.00 217 ILE A O 1
ATOM 1737 N N . ALA A 1 218 ? -6.472 6.573 1.358 1.00 98.06 218 ALA A N 1
ATOM 1738 C CA . ALA A 1 218 ? -6.727 6.953 -0.027 1.00 98.06 218 ALA A CA 1
ATOM 1739 C C . ALA A 1 218 ? -8.224 7.112 -0.301 1.00 98.06 218 ALA A C 1
ATOM 1741 O O . ALA A 1 218 ? -8.651 8.124 -0.848 1.00 98.06 218 ALA A O 1
ATOM 1742 N N . GLU A 1 219 ? -9.049 6.184 0.175 1.00 96.94 219 GLU A N 1
ATOM 1743 C CA . GLU A 1 219 ? -10.498 6.279 0.006 1.00 96.94 219 GLU A CA 1
ATOM 1744 C C . GLU A 1 219 ? -11.150 7.385 0.838 1.00 96.94 219 GLU A C 1
ATOM 1746 O O . GLU A 1 219 ? -12.188 7.918 0.442 1.00 96.94 219 GLU A O 1
ATOM 1751 N N . LYS A 1 220 ? -10.600 7.703 2.019 1.00 96.25 220 LYS A N 1
ATOM 1752 C CA . LYS A 1 220 ? -11.196 8.710 2.916 1.00 96.25 220 LYS A CA 1
ATOM 1753 C C . LYS A 1 220 ? -10.783 10.135 2.591 1.00 96.25 220 LYS A C 1
ATOM 1755 O O . LYS A 1 220 ? -11.580 11.042 2.818 1.00 96.25 220 LYS A O 1
ATOM 1760 N N . TYR A 1 221 ? -9.560 10.322 2.113 1.00 97.06 221 TYR A N 1
ATOM 1761 C CA . TYR A 1 221 ? -8.960 11.645 1.944 1.00 97.06 221 TYR A CA 1
ATOM 1762 C C . TYR A 1 221 ? -8.621 11.979 0.494 1.00 97.06 221 TYR A C 1
ATOM 1764 O O . TYR A 1 221 ? -8.352 13.139 0.197 1.00 97.06 221 TYR A O 1
ATOM 1772 N N . GLY A 1 222 ? -8.646 10.992 -0.401 1.00 96.44 222 GLY A N 1
ATOM 1773 C CA . GLY A 1 222 ? -8.407 11.200 -1.818 1.00 96.44 222 GLY A CA 1
ATOM 1774 C C . GLY A 1 222 ? -9.532 11.962 -2.493 1.00 96.44 222 GLY A C 1
ATOM 1775 O O . GLY A 1 222 ? -10.716 11.800 -2.186 1.00 96.44 222 GLY A O 1
ATOM 1776 N N . THR A 1 223 ? -9.151 12.791 -3.452 1.00 95.69 223 THR A N 1
ATOM 1777 C CA . THR A 1 223 ? -10.072 13.546 -4.299 1.00 95.69 223 THR A CA 1
ATOM 1778 C C . THR A 1 223 ? -10.388 12.799 -5.591 1.00 95.69 223 THR A C 1
ATOM 1780 O O . THR A 1 223 ? -11.460 13.002 -6.172 1.00 95.69 223 THR A O 1
ATOM 1783 N N . ILE A 1 224 ? -9.512 11.883 -6.021 1.00 96.06 224 ILE A N 1
ATOM 1784 C CA . ILE A 1 224 ? -9.788 10.990 -7.145 1.00 96.06 224 ILE A CA 1
ATOM 1785 C C . ILE A 1 224 ? -10.785 9.924 -6.690 1.00 96.06 224 ILE A C 1
ATOM 1787 O O . ILE A 1 224 ? -10.492 9.101 -5.827 1.00 96.06 224 ILE A O 1
ATOM 1791 N N . ASN A 1 225 ? -11.978 9.928 -7.286 1.00 93.88 225 ASN A N 1
ATOM 1792 C CA . ASN A 1 225 ? -13.115 9.115 -6.850 1.00 93.88 225 ASN A CA 1
ATOM 1793 C C . ASN A 1 225 ? -13.598 8.091 -7.892 1.00 93.88 225 ASN A C 1
ATOM 1795 O O . ASN A 1 225 ? -14.744 7.631 -7.813 1.00 93.88 225 ASN A O 1
ATOM 1799 N N . ARG A 1 226 ? -12.744 7.749 -8.857 1.00 93.69 226 ARG A N 1
ATOM 1800 C CA . ARG A 1 226 ? -13.003 6.755 -9.903 1.00 93.69 226 ARG A CA 1
ATOM 1801 C C . ARG A 1 226 ? -12.007 5.610 -9.784 1.00 93.69 226 ARG A C 1
ATOM 1803 O O . ARG A 1 226 ? -10.851 5.873 -9.480 1.00 93.69 226 ARG A O 1
ATOM 1810 N N . GLU A 1 227 ? -12.456 4.403 -10.090 1.00 93.06 227 GLU A N 1
ATOM 1811 C CA . GLU A 1 227 ? -11.576 3.240 -10.203 1.00 93.06 227 GLU A CA 1
ATOM 1812 C C . GLU A 1 227 ? -10.930 3.171 -11.596 1.00 93.06 227 GLU A C 1
ATOM 1814 O O . GLU A 1 227 ? -11.523 3.669 -12.568 1.00 93.06 227 GLU A O 1
ATOM 1819 N N . PRO A 1 228 ? -9.714 2.608 -11.705 1.00 93.75 228 PRO A N 1
ATOM 1820 C CA . PRO A 1 228 ? -8.910 2.057 -10.601 1.00 93.75 228 PRO A CA 1
ATOM 1821 C C . PRO A 1 228 ? -8.132 3.150 -9.838 1.00 93.75 228 PRO A C 1
ATOM 1823 O O . PRO A 1 228 ? -7.575 2.920 -8.779 1.00 93.75 228 PRO A O 1
ATOM 1826 N N . ASP A 1 229 ? -8.124 4.390 -10.336 1.00 95.12 229 ASP A N 1
ATOM 1827 C CA . ASP A 1 229 ? -7.272 5.484 -9.846 1.00 95.12 229 ASP A CA 1
ATOM 1828 C C . ASP A 1 229 ? -7.609 6.009 -8.422 1.00 95.12 229 ASP A C 1
ATOM 1830 O O . ASP A 1 229 ? -7.067 7.043 -8.007 1.00 95.12 229 ASP A O 1
ATOM 1834 N N . ARG A 1 230 ? -8.555 5.404 -7.687 1.00 95.56 230 ARG A N 1
ATOM 1835 C CA . ARG A 1 230 ? -9.160 6.021 -6.499 1.00 95.56 230 ARG A CA 1
ATOM 1836 C C . ARG A 1 230 ? -8.107 6.342 -5.445 1.00 95.56 230 ARG A C 1
ATOM 1838 O O . ARG A 1 230 ? -7.392 5.475 -4.952 1.00 95.56 230 ARG A O 1
ATOM 1845 N N . GLY A 1 231 ? -8.075 7.611 -5.047 1.00 96.75 231 GLY A N 1
ATOM 1846 C CA . GLY A 1 231 ? -7.248 8.102 -3.953 1.00 96.75 231 GLY A CA 1
ATOM 1847 C C . GLY A 1 231 ? -5.736 8.030 -4.173 1.00 96.75 231 GLY A C 1
ATOM 1848 O O . GLY A 1 231 ? -4.986 8.247 -3.220 1.00 96.75 231 GLY A O 1
ATOM 1849 N N . VAL A 1 232 ? -5.264 7.773 -5.400 1.00 96.88 232 VAL A N 1
ATOM 1850 C CA . VAL A 1 232 ? -3.826 7.803 -5.732 1.00 96.88 232 VAL A CA 1
ATOM 1851 C C . VAL A 1 232 ? -3.197 9.159 -5.397 1.00 96.88 232 VAL A C 1
ATOM 1853 O O . VAL A 1 232 ? -2.039 9.231 -4.980 1.00 96.88 232 VAL A O 1
ATOM 1856 N N . ASP A 1 233 ? -3.976 10.236 -5.491 1.00 96.94 233 ASP A N 1
ATOM 1857 C CA . ASP A 1 233 ? -3.558 11.590 -5.136 1.00 96.94 233 ASP A CA 1
ATOM 1858 C C . ASP A 1 233 ? -3.136 11.732 -3.665 1.00 96.94 233 ASP A C 1
ATOM 1860 O O . ASP A 1 233 ? -2.277 12.555 -3.359 1.00 96.94 233 ASP A O 1
ATOM 1864 N N . VAL A 1 234 ? -3.630 10.885 -2.755 1.00 97.88 234 VAL A N 1
ATOM 1865 C CA . VAL A 1 234 ? -3.156 10.865 -1.359 1.00 97.88 234 VAL A CA 1
ATOM 1866 C C . VAL A 1 234 ? -1.690 10.456 -1.272 1.00 97.88 234 VAL A C 1
ATOM 1868 O O . VAL A 1 234 ? -0.932 11.013 -0.477 1.00 97.88 234 VAL A O 1
ATOM 1871 N N . ILE A 1 235 ? -1.270 9.495 -2.094 1.00 96.88 235 ILE A N 1
ATOM 1872 C CA . ILE A 1 235 ? 0.112 9.017 -2.098 1.00 96.88 235 ILE A CA 1
ATOM 1873 C C . ILE A 1 235 ? 1.029 10.081 -2.699 1.00 96.88 235 ILE A C 1
ATOM 1875 O O . ILE A 1 235 ? 2.097 10.341 -2.149 1.00 96.88 235 ILE A O 1
ATOM 1879 N N . VAL A 1 236 ? 0.601 10.742 -3.776 1.00 95.94 236 VAL A N 1
ATOM 1880 C CA . VAL A 1 236 ? 1.311 11.904 -4.337 1.00 95.94 236 VAL A CA 1
ATOM 1881 C C . VAL A 1 236 ? 1.467 12.984 -3.266 1.00 95.94 236 VAL A C 1
ATOM 1883 O O . VAL A 1 236 ? 2.587 13.394 -2.956 1.00 95.94 236 VAL A O 1
ATOM 1886 N N . GLN A 1 237 ? 0.366 13.358 -2.610 1.00 97.19 237 GLN A N 1
ATOM 1887 C CA . GLN A 1 237 ? 0.358 14.406 -1.597 1.00 97.19 237 GLN A CA 1
ATOM 1888 C C . GLN A 1 237 ? 1.220 14.066 -0.377 1.00 97.19 237 GLN A C 1
ATOM 1890 O O . GLN A 1 237 ? 1.783 14.973 0.243 1.00 97.19 237 GLN A O 1
ATOM 1895 N N . PHE A 1 238 ? 1.354 12.786 -0.014 1.00 96.31 238 PHE A N 1
ATOM 1896 C CA . PHE A 1 238 ? 2.274 12.349 1.036 1.00 96.31 238 PHE A CA 1
ATOM 1897 C C . PHE A 1 238 ? 3.719 12.743 0.703 1.00 96.31 238 PHE A C 1
ATOM 1899 O O . PHE A 1 238 ? 4.392 13.381 1.518 1.00 96.31 238 PHE A O 1
ATOM 1906 N N . TRP A 1 239 ? 4.182 12.397 -0.500 1.00 93.75 239 TRP A N 1
ATOM 1907 C CA . TRP A 1 239 ? 5.548 12.676 -0.940 1.00 93.75 239 TRP A CA 1
ATOM 1908 C C . TRP A 1 239 ? 5.783 14.168 -1.191 1.00 93.75 239 TRP A C 1
ATOM 1910 O O . TRP A 1 239 ? 6.815 14.706 -0.792 1.00 93.75 239 TRP A O 1
ATOM 1920 N N . GLU A 1 240 ? 4.804 14.875 -1.752 1.00 94.00 240 GLU A N 1
ATOM 1921 C CA . GLU A 1 240 ? 4.870 16.333 -1.893 1.00 94.00 240 GLU A CA 1
ATOM 1922 C C . GLU A 1 240 ? 4.909 17.044 -0.538 1.00 94.00 240 GLU A C 1
ATOM 1924 O O . GLU A 1 240 ? 5.664 17.996 -0.365 1.00 94.00 240 GLU A O 1
ATOM 1929 N N . SER A 1 241 ? 4.161 16.559 0.456 1.00 94.19 241 SER A N 1
ATOM 1930 C CA . SER A 1 241 ? 4.207 17.109 1.818 1.00 94.19 241 SER A CA 1
ATOM 1931 C C . SER A 1 241 ? 5.559 16.882 2.481 1.00 94.19 241 SER A C 1
ATOM 1933 O O . SER A 1 241 ? 6.025 17.729 3.243 1.00 94.19 241 SER A O 1
ATOM 1935 N N . LEU A 1 242 ? 6.201 15.745 2.199 1.00 90.94 242 LEU A N 1
ATOM 1936 C CA . LEU A 1 242 ? 7.548 15.462 2.680 1.00 90.94 242 LEU A CA 1
ATOM 1937 C C . LEU A 1 242 ? 8.562 16.474 2.119 1.00 90.94 242 LEU A C 1
ATOM 1939 O O . LEU A 1 242 ? 9.362 17.000 2.891 1.00 90.94 242 LEU A O 1
ATOM 1943 N N . GLU A 1 243 ? 8.486 16.800 0.826 1.00 89.56 243 GLU A N 1
ATOM 1944 C CA . GLU A 1 243 ? 9.337 17.823 0.196 1.00 89.56 243 GLU A CA 1
ATOM 1945 C C . GLU A 1 243 ? 9.005 19.244 0.663 1.00 89.56 243 GLU A C 1
ATOM 1947 O O . GLU A 1 243 ? 9.901 20.026 0.982 1.00 89.56 243 GLU A O 1
ATOM 1952 N N . ALA A 1 244 ? 7.716 19.589 0.716 1.00 91.62 244 ALA A N 1
ATOM 1953 C CA . ALA A 1 244 ? 7.239 20.939 1.006 1.00 91.62 244 ALA A CA 1
ATOM 1954 C C . ALA A 1 244 ? 7.612 21.411 2.415 1.00 91.62 244 ALA A C 1
ATOM 1956 O O . ALA A 1 244 ? 7.831 22.604 2.635 1.00 91.62 244 ALA A O 1
ATOM 1957 N N . LEU A 1 245 ? 7.731 20.483 3.368 1.00 90.88 245 LEU A N 1
ATOM 1958 C CA . LEU A 1 245 ? 8.187 20.807 4.716 1.00 90.88 245 LEU A CA 1
ATOM 1959 C C . LEU A 1 245 ? 9.625 21.346 4.738 1.00 90.88 245 LEU A C 1
ATOM 1961 O O . LEU A 1 245 ? 9.973 22.022 5.705 1.00 90.88 245 LEU A O 1
ATOM 1965 N N . GLY A 1 246 ? 10.453 21.057 3.723 1.00 79.94 246 GLY A N 1
ATOM 1966 C CA . GLY A 1 246 ? 11.820 21.578 3.563 1.00 79.94 246 GLY A CA 1
ATOM 1967 C C . GLY A 1 246 ? 12.803 21.201 4.680 1.00 79.94 246 GLY A C 1
ATOM 1968 O O . GLY A 1 246 ? 13.970 21.598 4.660 1.00 79.94 246 GLY A O 1
ATOM 1969 N N . ASP A 1 247 ? 12.343 20.441 5.672 1.00 79.44 247 ASP A N 1
ATOM 1970 C CA . ASP A 1 247 ? 13.158 19.873 6.727 1.00 79.44 247 ASP A CA 1
ATOM 1971 C C . ASP A 1 247 ? 13.867 18.645 6.172 1.00 79.44 247 ASP A C 1
ATOM 1973 O O . ASP A 1 247 ? 13.235 17.763 5.602 1.00 79.44 247 ASP A O 1
ATOM 1977 N N . SER A 1 248 ? 15.167 18.502 6.426 1.00 73.06 248 SER A N 1
ATOM 1978 C CA . SER A 1 248 ? 15.911 17.315 5.977 1.00 73.06 248 SER A CA 1
ATOM 1979 C C . SER A 1 248 ? 15.382 16.002 6.566 1.00 73.06 248 SER A C 1
ATOM 1981 O O . SER A 1 248 ? 15.716 14.932 6.057 1.00 73.06 248 SER A O 1
ATOM 1983 N N . ARG A 1 249 ? 14.626 16.098 7.673 1.00 81.06 249 ARG A N 1
ATOM 1984 C CA . ARG A 1 249 ? 14.197 15.008 8.555 1.00 81.06 249 ARG A CA 1
ATOM 1985 C C . ARG A 1 249 ? 12.913 15.363 9.334 1.00 81.06 249 ARG A C 1
ATOM 1987 O O . ARG A 1 249 ? 12.984 15.513 10.557 1.00 81.06 249 ARG A O 1
ATOM 1994 N N . PRO A 1 250 ? 11.736 15.524 8.700 1.00 88.00 250 PRO A N 1
ATOM 1995 C CA . PRO A 1 250 ? 10.494 15.786 9.422 1.00 88.00 250 PRO A CA 1
ATOM 1996 C C . PRO A 1 250 ? 9.998 14.523 10.137 1.00 88.00 250 PRO A C 1
ATOM 1998 O O . PRO A 1 250 ? 10.297 13.391 9.746 1.00 88.00 250 PRO A O 1
ATOM 2001 N N . THR A 1 251 ? 9.240 14.703 11.221 1.00 90.94 251 THR A N 1
ATOM 2002 C CA . THR A 1 251 ? 8.573 13.580 11.894 1.00 90.94 251 THR A CA 1
ATOM 2003 C C . THR A 1 251 ? 7.373 13.117 11.076 1.00 90.94 251 THR A C 1
ATOM 2005 O O . THR A 1 251 ? 6.715 13.925 10.422 1.00 90.94 251 THR A O 1
ATOM 2008 N N . ILE A 1 252 ? 7.030 11.832 11.172 1.00 91.38 252 ILE A N 1
ATOM 2009 C CA . ILE A 1 252 ? 5.888 11.274 10.440 1.00 91.38 252 ILE A CA 1
ATOM 2010 C C . ILE A 1 252 ? 4.569 11.989 10.763 1.00 91.38 252 ILE A C 1
ATOM 2012 O O . ILE A 1 252 ? 3.791 12.289 9.866 1.00 91.38 252 ILE A O 1
ATOM 2016 N N . GLU A 1 253 ? 4.357 12.361 12.028 1.00 92.31 253 GLU A N 1
ATOM 2017 C CA . GLU A 1 253 ? 3.172 13.115 12.456 1.00 92.31 253 GLU A CA 1
ATOM 2018 C C . GLU A 1 253 ? 3.059 14.461 11.732 1.00 92.31 253 GLU A C 1
ATOM 2020 O O . GLU A 1 253 ? 1.962 14.870 11.359 1.00 92.31 253 GLU A O 1
ATOM 2025 N N . ARG A 1 254 ? 4.191 15.142 11.497 1.00 93.56 254 ARG A N 1
ATOM 2026 C CA . ARG A 1 254 ? 4.209 16.425 10.784 1.00 93.56 254 ARG A CA 1
ATOM 2027 C C . ARG A 1 254 ? 3.896 16.242 9.307 1.00 93.56 254 ARG A C 1
ATOM 2029 O O . ARG A 1 254 ? 3.121 17.031 8.783 1.00 93.56 254 ARG A O 1
ATOM 2036 N N . VAL A 1 255 ? 4.433 15.196 8.676 1.00 94.88 255 VAL A N 1
ATOM 2037 C CA . VAL A 1 255 ? 4.122 14.872 7.274 1.00 94.88 255 VAL A CA 1
ATOM 2038 C C . VAL A 1 255 ? 2.639 14.556 7.108 1.00 94.88 255 VAL A C 1
ATOM 2040 O O . VAL A 1 255 ? 1.993 15.173 6.273 1.00 94.88 255 VAL A O 1
ATOM 2043 N N . PHE A 1 256 ? 2.061 13.692 7.950 1.00 96.38 256 PHE A N 1
ATOM 2044 C CA . PHE A 1 256 ? 0.625 13.386 7.891 1.00 96.38 256 PHE A CA 1
ATOM 2045 C C . PHE A 1 256 ? -0.248 14.614 8.172 1.00 96.38 256 PHE A C 1
ATOM 2047 O O . PHE A 1 256 ? -1.234 14.829 7.477 1.00 96.38 256 PHE A O 1
ATOM 2054 N N . SER A 1 257 ? 0.109 15.438 9.161 1.00 96.31 257 SER A N 1
ATOM 2055 C CA . SER A 1 257 ? -0.650 16.663 9.465 1.00 96.31 257 SER A CA 1
ATOM 2056 C C . SER A 1 257 ? -0.630 17.649 8.293 1.00 96.31 257 SER A C 1
ATOM 2058 O O . SER A 1 257 ? -1.653 18.260 7.988 1.00 96.31 257 SER A O 1
ATOM 2060 N N . HIS A 1 258 ? 0.520 17.784 7.624 1.00 96.88 258 HIS A N 1
ATOM 2061 C CA . HIS A 1 258 ? 0.654 18.612 6.430 1.00 96.88 258 HIS A CA 1
ATOM 2062 C C . HIS A 1 258 ? -0.153 18.031 5.264 1.00 96.88 258 HIS A C 1
ATOM 2064 O O . HIS A 1 258 ? -1.003 18.721 4.720 1.00 96.88 258 HIS A O 1
ATOM 2070 N N . MET A 1 259 ? 0.026 16.744 4.958 1.00 97.62 259 MET A N 1
ATOM 2071 C CA . MET A 1 259 ? -0.699 16.038 3.898 1.00 97.62 259 MET A CA 1
ATOM 2072 C C . MET A 1 259 ? -2.212 16.183 4.043 1.00 97.62 259 MET A C 1
ATOM 2074 O O . MET A 1 259 ? -2.877 16.572 3.092 1.00 97.62 259 MET A O 1
ATOM 2078 N N . PHE A 1 260 ? -2.770 15.931 5.230 1.00 98.25 260 PHE A N 1
ATOM 2079 C CA . PHE A 1 260 ? -4.210 16.090 5.424 1.00 98.25 260 PHE A CA 1
ATOM 2080 C C . PHE A 1 260 ? -4.672 17.541 5.311 1.00 98.25 260 PHE A C 1
ATOM 2082 O O . PHE A 1 260 ? -5.766 17.781 4.812 1.00 98.25 260 PHE A O 1
ATOM 2089 N N . THR A 1 261 ? -3.846 18.505 5.727 1.00 97.50 261 THR A N 1
ATOM 2090 C CA . THR A 1 261 ? -4.149 19.930 5.542 1.00 97.50 261 THR A CA 1
ATOM 2091 C C . THR A 1 261 ? -4.239 20.285 4.058 1.00 97.50 261 THR A C 1
ATOM 2093 O O . THR A 1 261 ? -5.204 20.937 3.665 1.00 97.50 261 THR A O 1
ATOM 2096 N N . GLU A 1 262 ? -3.300 19.807 3.238 1.00 97.31 262 GLU A N 1
ATOM 2097 C CA . GLU A 1 262 ? -3.317 20.006 1.781 1.00 97.31 262 GLU A CA 1
ATOM 2098 C C . GLU A 1 262 ? -4.510 19.298 1.114 1.00 97.31 262 GLU A C 1
ATOM 2100 O O . GLU A 1 262 ? -5.135 19.853 0.214 1.00 97.31 262 GLU A O 1
ATOM 2105 N N . LEU A 1 263 ? -4.921 18.133 1.631 1.00 96.75 263 LEU A N 1
ATOM 2106 C CA . LEU A 1 263 ? -6.147 17.429 1.215 1.00 96.75 263 LEU A CA 1
ATOM 2107 C C . LEU A 1 263 ? -7.441 18.049 1.788 1.00 96.75 263 LEU A C 1
ATOM 2109 O O . LEU A 1 263 ? -8.536 17.541 1.548 1.00 96.75 263 LEU A O 1
ATOM 2113 N N . GLY A 1 264 ? -7.348 19.146 2.545 1.00 96.75 264 GLY A N 1
ATOM 2114 C CA . GLY A 1 264 ? -8.496 19.910 3.039 1.00 96.75 264 GLY A CA 1
ATOM 2115 C C . GLY A 1 264 ? -9.052 19.503 4.411 1.00 96.75 264 GLY A C 1
ATOM 2116 O O . GLY A 1 264 ? -10.049 20.086 4.844 1.00 96.75 264 GLY A O 1
ATOM 2117 N N . ASP A 1 265 ? -8.424 18.574 5.140 1.00 96.44 265 ASP A N 1
ATOM 2118 C CA . ASP A 1 265 ? -8.784 18.219 6.523 1.00 96.44 265 ASP A CA 1
ATOM 2119 C C . ASP A 1 265 ? -7.710 18.663 7.531 1.00 96.44 265 ASP A C 1
ATOM 2121 O O . ASP A 1 265 ? -6.778 17.939 7.880 1.00 96.44 265 ASP A O 1
ATOM 2125 N N . THR A 1 266 ? -7.906 19.856 8.095 1.00 95.62 266 THR A N 1
ATOM 2126 C CA . THR A 1 266 ? -7.033 20.439 9.134 1.00 95.62 266 THR A CA 1
ATOM 2127 C C . THR A 1 266 ? -7.169 19.785 10.514 1.00 95.62 266 THR A C 1
ATOM 2129 O O . THR A 1 266 ? -6.472 20.159 11.459 1.00 95.62 266 THR A O 1
ATOM 2132 N N . THR A 1 267 ? -8.089 18.830 10.671 1.00 95.19 267 THR A N 1
ATOM 2133 C CA . THR A 1 267 ? -8.377 18.154 11.944 1.00 95.19 267 THR A CA 1
ATOM 2134 C C . THR A 1 267 ? -7.907 16.702 11.972 1.00 95.19 267 THR A C 1
ATOM 2136 O O . THR A 1 267 ? -7.955 16.053 13.030 1.00 95.19 267 THR A O 1
ATOM 2139 N N . ALA A 1 268 ? -7.486 16.170 10.825 1.00 96.44 268 ALA A N 1
ATOM 2140 C CA . ALA A 1 268 ? -6.920 14.841 10.711 1.00 96.44 268 ALA A CA 1
ATOM 2141 C C . ALA A 1 268 ? -5.459 14.813 11.183 1.00 96.44 268 ALA A C 1
ATOM 2143 O O . ALA A 1 268 ? -4.714 15.787 11.145 1.00 96.44 268 ALA A O 1
ATOM 2144 N N . SER A 1 269 ? -5.066 13.658 11.705 1.00 95.94 269 SER A N 1
ATOM 2145 C CA . SER A 1 269 ? -3.705 13.349 12.148 1.00 95.94 269 SER A CA 1
ATOM 2146 C C . SER A 1 269 ? -3.502 11.848 12.021 1.00 95.94 269 SER A C 1
ATOM 2148 O O . SER A 1 269 ? -4.485 11.105 12.091 1.00 95.94 269 SER A O 1
ATOM 2150 N N . LEU A 1 270 ? -2.252 11.386 11.908 1.00 95.94 270 LEU A N 1
ATOM 2151 C CA . LEU A 1 270 ? -1.954 9.951 11.835 1.00 95.94 270 LEU A CA 1
ATOM 2152 C C . LEU A 1 270 ? -2.624 9.195 12.988 1.00 95.94 270 LEU A C 1
ATOM 2154 O O . LEU A 1 270 ? -3.304 8.198 12.767 1.00 95.94 270 LEU A O 1
ATOM 2158 N N . ARG A 1 271 ? -2.538 9.727 14.213 1.00 94.69 271 ARG A N 1
ATOM 2159 C CA . ARG A 1 271 ? -3.192 9.136 15.387 1.00 94.69 271 ARG A CA 1
ATOM 2160 C C . ARG A 1 271 ? -4.701 8.982 15.227 1.00 94.69 271 ARG A C 1
ATOM 2162 O O . ARG A 1 271 ? -5.240 7.953 15.617 1.00 94.69 271 ARG A O 1
ATOM 2169 N N . ARG A 1 272 ? -5.400 10.016 14.758 1.00 95.25 272 ARG A N 1
ATOM 2170 C CA . ARG A 1 272 ? -6.864 9.978 14.622 1.00 95.25 272 ARG A CA 1
ATOM 2171 C C . ARG A 1 272 ? -7.278 9.011 13.520 1.00 95.25 272 ARG A C 1
ATOM 2173 O O . ARG A 1 272 ? -8.129 8.163 13.752 1.00 95.25 272 ARG A O 1
ATOM 2180 N N . VAL A 1 273 ? -6.617 9.112 12.375 1.00 97.19 273 VAL A N 1
ATOM 2181 C CA . VAL A 1 273 ? -6.888 8.283 11.202 1.00 97.19 273 VAL A CA 1
ATOM 2182 C C . VAL A 1 273 ? -6.598 6.819 11.485 1.00 97.19 273 VAL A C 1
ATOM 2184 O O . VAL A 1 273 ? -7.406 5.965 11.144 1.00 97.19 273 VAL A O 1
ATOM 2187 N N . TYR A 1 274 ? -5.515 6.527 12.203 1.00 97.06 274 TYR A N 1
ATOM 2188 C CA . TYR A 1 274 ? -5.217 5.167 12.624 1.00 97.06 274 TYR A CA 1
ATOM 2189 C C . TYR A 1 274 ? -6.301 4.579 13.530 1.00 97.06 274 TYR A C 1
ATOM 2191 O O . TYR A 1 274 ? -6.668 3.423 13.373 1.00 97.06 274 TYR A O 1
ATOM 2199 N N . LYS A 1 275 ? -6.860 5.360 14.463 1.00 96.06 275 LYS A N 1
ATOM 2200 C CA . LYS A 1 275 ? -7.975 4.879 15.295 1.00 96.06 275 LYS A CA 1
ATOM 2201 C C . LYS A 1 275 ? -9.188 4.518 14.448 1.00 96.06 275 LYS A C 1
ATOM 2203 O O . LYS A 1 275 ? -9.769 3.461 14.661 1.00 96.06 275 LYS A O 1
ATOM 2208 N N . ASP A 1 276 ? -9.548 5.381 13.499 1.00 97.19 276 ASP A N 1
ATOM 2209 C CA . ASP A 1 276 ? -10.672 5.102 12.610 1.00 97.19 276 ASP A CA 1
ATOM 2210 C C . ASP A 1 276 ? -10.393 3.881 11.714 1.00 97.19 276 ASP A C 1
ATOM 2212 O O . ASP A 1 276 ? -11.288 3.063 11.545 1.00 97.19 276 ASP A O 1
ATOM 2216 N N . PHE A 1 277 ? -9.156 3.701 11.236 1.00 98.06 277 PHE A N 1
ATOM 2217 C CA . PHE A 1 277 ? -8.720 2.515 10.491 1.00 98.06 277 PHE A CA 1
ATOM 2218 C C . PHE A 1 277 ? -8.893 1.216 11.294 1.00 98.06 277 PHE A C 1
ATOM 2220 O O . PHE A 1 277 ? -9.475 0.255 10.801 1.00 98.06 277 PHE A O 1
ATOM 2227 N N . ILE A 1 278 ? -8.445 1.192 12.554 1.00 97.31 278 ILE A N 1
ATOM 2228 C CA . ILE A 1 278 ? -8.609 0.016 13.422 1.00 97.31 278 ILE A CA 1
ATOM 2229 C C . ILE A 1 278 ? -10.085 -0.304 13.651 1.00 97.31 278 ILE A C 1
ATOM 2231 O O . ILE A 1 278 ? -10.474 -1.466 13.622 1.00 97.31 278 ILE A O 1
ATOM 2235 N N . VAL A 1 279 ? -10.929 0.714 13.824 1.00 97.31 279 VAL A N 1
ATOM 2236 C CA . VAL A 1 279 ? -12.375 0.499 13.932 1.00 97.31 279 VAL A CA 1
ATOM 2237 C C . VAL A 1 279 ? -12.962 -0.002 12.609 1.00 97.31 279 VAL A C 1
ATOM 2239 O O . VAL A 1 279 ? -13.788 -0.909 12.641 1.00 97.31 279 VAL A O 1
ATOM 2242 N N . ALA A 1 280 ? -12.525 0.531 11.464 1.00 97.56 280 ALA A N 1
ATOM 2243 C CA . ALA A 1 280 ? -13.009 0.143 10.139 1.00 97.56 280 ALA A CA 1
ATOM 2244 C C . ALA A 1 280 ? -12.788 -1.347 9.844 1.00 97.56 280 ALA A C 1
ATOM 2246 O O . ALA A 1 280 ? -13.725 -2.011 9.414 1.00 97.56 280 ALA A O 1
ATOM 2247 N N . ASN A 1 281 ? -11.615 -1.896 10.179 1.00 97.50 281 ASN A N 1
ATOM 2248 C CA . ASN A 1 281 ? -11.298 -3.316 9.962 1.00 97.50 281 ASN A CA 1
ATOM 2249 C C . ASN A 1 281 ? -12.324 -4.282 10.588 1.00 97.50 281 ASN A C 1
ATOM 2251 O O . ASN A 1 281 ? -12.507 -5.383 10.082 1.00 97.50 281 ASN A O 1
ATOM 2255 N N . TYR A 1 282 ? -12.984 -3.881 11.683 1.00 95.56 282 TYR A N 1
ATOM 2256 C CA . TYR A 1 282 ? -14.070 -4.646 12.307 1.00 95.56 282 TYR A CA 1
ATOM 2257 C C . TYR A 1 282 ? -15.45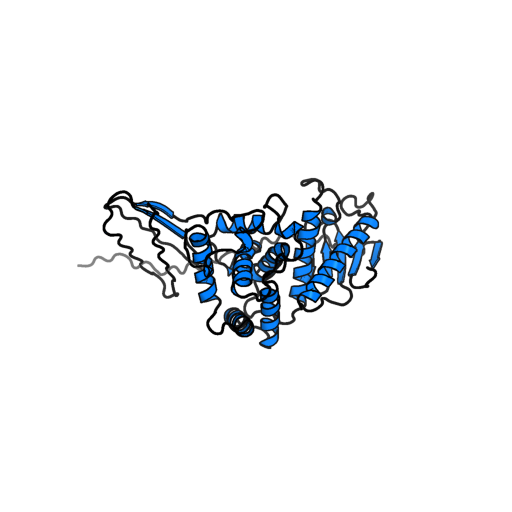9 -4.161 11.872 1.00 95.56 282 TYR A C 1
ATOM 2259 O O . TYR A 1 282 ? -16.359 -4.952 11.612 1.00 95.56 282 TYR A O 1
ATOM 2267 N N . ALA A 1 283 ? -15.667 -2.845 11.838 1.00 95.31 283 ALA A N 1
ATOM 2268 C CA . ALA A 1 283 ? -16.989 -2.261 11.660 1.00 95.31 283 ALA A CA 1
ATOM 2269 C C . ALA A 1 283 ? -17.491 -2.278 10.209 1.00 95.31 283 ALA A C 1
ATOM 2271 O O . ALA A 1 283 ? -18.693 -2.090 10.015 1.00 95.31 283 ALA A O 1
ATOM 2272 N N . LYS A 1 284 ? -16.620 -2.536 9.224 1.00 95.06 284 LYS A N 1
ATOM 2273 C CA . LYS A 1 284 ? -16.994 -2.734 7.814 1.00 95.06 284 LYS A CA 1
ATOM 2274 C C . LYS A 1 284 ? -18.077 -3.809 7.637 1.00 95.06 284 LYS A C 1
ATOM 2276 O O . LYS A 1 284 ? -18.988 -3.646 6.835 1.00 95.06 284 LYS A O 1
ATOM 2281 N N . ASP A 1 285 ? -18.052 -4.845 8.477 1.00 91.38 285 ASP A N 1
ATOM 2282 C CA . ASP A 1 285 ? -18.977 -5.983 8.396 1.00 91.38 285 ASP A CA 1
ATOM 2283 C C . ASP A 1 285 ? -20.287 -5.749 9.176 1.00 91.38 285 ASP A C 1
ATOM 2285 O O . ASP A 1 285 ? -21.194 -6.584 9.169 1.00 91.38 285 ASP A O 1
ATOM 2289 N N . ILE A 1 286 ? -20.421 -4.610 9.869 1.00 91.12 286 ILE A N 1
ATOM 2290 C CA . ILE A 1 286 ? -21.590 -4.306 10.701 1.00 91.12 286 ILE A CA 1
ATOM 2291 C C . ILE A 1 286 ? -22.628 -3.528 9.881 1.00 91.12 286 ILE A C 1
ATOM 2293 O O . ILE A 1 286 ? -22.353 -2.408 9.426 1.00 91.12 286 ILE A O 1
ATOM 2297 N N . PRO A 1 287 ? -23.872 -4.033 9.773 1.00 87.81 287 PRO A N 1
ATOM 2298 C CA . PRO A 1 287 ? -24.954 -3.296 9.137 1.00 87.81 287 PRO A CA 1
ATOM 2299 C C . PRO A 1 287 ? -25.135 -1.906 9.756 1.00 87.81 287 PRO A C 1
ATOM 2301 O O . PRO A 1 287 ? -25.189 -1.750 10.976 1.00 87.81 287 PRO A O 1
ATOM 2304 N N . PHE A 1 288 ? -25.277 -0.890 8.903 1.00 86.56 288 PHE A N 1
ATOM 2305 C CA . PHE A 1 288 ? -25.490 0.510 9.298 1.00 86.56 288 PHE A CA 1
ATOM 2306 C C . PHE A 1 288 ? -24.336 1.169 10.070 1.00 86.56 288 PHE A C 1
ATOM 2308 O O . PHE A 1 288 ? -24.524 2.263 10.613 1.00 86.56 288 PHE A O 1
ATOM 2315 N N . ALA A 1 289 ? -23.141 0.567 10.107 1.00 91.38 289 ALA A N 1
ATOM 2316 C CA . ALA A 1 289 ? -21.962 1.285 10.574 1.00 91.38 289 ALA A CA 1
ATOM 2317 C C . ALA A 1 289 ? -21.764 2.582 9.756 1.00 91.38 289 ALA A C 1
ATOM 2319 O O . ALA A 1 289 ? -22.086 2.611 8.563 1.00 91.38 289 ALA A O 1
ATOM 2320 N N . PRO A 1 290 ? -21.258 3.673 10.365 1.00 93.25 290 PRO A N 1
ATOM 2321 C CA . PRO A 1 290 ? -20.949 4.907 9.648 1.00 93.25 290 PRO A CA 1
ATOM 2322 C C . PRO A 1 290 ? -20.116 4.674 8.380 1.00 93.25 290 PRO A C 1
ATOM 2324 O O . PRO A 1 290 ? -19.174 3.890 8.401 1.00 93.25 290 PRO A O 1
ATOM 2327 N N . SER A 1 291 ? -20.388 5.425 7.306 1.00 93.25 291 SER A N 1
ATOM 2328 C CA . SER A 1 291 ? -19.691 5.310 6.005 1.00 93.25 291 SER A CA 1
ATOM 2329 C C . SER A 1 291 ? -18.161 5.411 6.089 1.00 93.25 291 SER A C 1
ATOM 2331 O O . SER A 1 291 ? -17.446 4.849 5.261 1.00 93.25 291 SER A O 1
ATOM 2333 N N . LYS A 1 292 ? -17.628 6.093 7.109 1.00 93.25 292 LYS A N 1
ATOM 2334 C CA . LYS A 1 292 ? -16.181 6.160 7.357 1.00 93.25 292 LYS A CA 1
ATOM 2335 C C . LYS A 1 292 ? -15.546 4.813 7.731 1.00 93.25 292 LYS A C 1
ATOM 2337 O O . LYS A 1 292 ? -14.333 4.713 7.668 1.00 93.25 292 LYS A O 1
ATOM 2342 N N . TYR A 1 293 ? -16.333 3.805 8.097 1.00 95.69 293 TYR A N 1
ATOM 2343 C CA . TYR A 1 293 ? -15.843 2.477 8.475 1.00 95.69 293 TYR A CA 1
ATOM 2344 C C . TYR A 1 293 ? -16.010 1.413 7.387 1.00 95.69 293 TYR A C 1
ATOM 2346 O O . TYR A 1 293 ? -15.604 0.284 7.605 1.00 95.69 293 TYR A O 1
ATOM 2354 N N . HIS A 1 294 ? -16.574 1.769 6.233 1.00 95.38 294 HIS A N 1
ATOM 2355 C CA . HIS A 1 294 ? -16.708 0.869 5.083 1.00 95.38 294 HIS A CA 1
ATOM 2356 C C . HIS A 1 294 ? -15.593 1.118 4.077 1.00 95.38 294 HIS A C 1
ATOM 2358 O O . HIS A 1 294 ? -15.239 2.282 3.865 1.00 95.38 294 HIS A O 1
ATOM 2364 N N . TYR A 1 295 ? -15.081 0.072 3.439 1.00 96.06 295 TYR A N 1
ATOM 2365 C CA . TYR A 1 295 ? -14.174 0.207 2.302 1.00 96.06 295 TYR A CA 1
ATOM 2366 C C . TYR A 1 295 ? -14.993 0.295 1.015 1.00 96.06 295 TYR A C 1
ATOM 2368 O O . TYR A 1 295 ? -15.948 -0.454 0.820 1.00 96.06 295 TYR A O 1
ATOM 2376 N N . ILE A 1 296 ? -14.657 1.248 0.152 1.00 94.44 296 ILE A N 1
ATOM 2377 C CA . ILE A 1 296 ? -15.286 1.372 -1.166 1.00 94.44 296 ILE A CA 1
ATOM 2378 C C . ILE A 1 296 ? -14.833 0.208 -2.051 1.00 94.44 296 ILE A C 1
ATOM 2380 O O . ILE A 1 296 ? -15.655 -0.343 -2.782 1.00 94.44 296 ILE A O 1
ATOM 2384 N N . ASP A 1 297 ? -13.577 -0.213 -1.914 1.00 92.00 297 ASP A N 1
ATOM 2385 C CA . ASP A 1 297 ? -12.994 -1.356 -2.620 1.00 92.00 297 ASP A CA 1
ATOM 2386 C C . ASP A 1 297 ? -13.787 -2.667 -2.448 1.00 92.00 297 ASP A C 1
ATOM 2388 O O . ASP A 1 297 ? -13.978 -3.436 -3.381 1.00 92.00 297 ASP A O 1
ATOM 2392 N N . GLU A 1 298 ? -14.398 -2.891 -1.281 1.00 91.19 298 GLU A N 1
ATOM 2393 C CA . GLU A 1 298 ? -15.214 -4.092 -1.031 1.00 91.19 298 GLU A CA 1
ATOM 2394 C C . GLU A 1 298 ? -16.511 -4.141 -1.866 1.00 91.19 298 GLU A C 1
ATOM 2396 O O . GLU A 1 298 ? -17.247 -5.132 -1.827 1.00 91.19 298 GLU A O 1
ATOM 2401 N N . THR A 1 299 ? -16.823 -3.068 -2.607 1.00 87.81 299 THR A N 1
ATOM 2402 C CA . THR A 1 299 ? -17.968 -2.993 -3.528 1.00 87.81 299 THR A CA 1
ATOM 2403 C C . THR A 1 299 ? -17.628 -3.386 -4.968 1.00 87.81 299 THR A C 1
ATOM 2405 O O . THR A 1 299 ? -18.540 -3.495 -5.794 1.00 87.81 299 THR A O 1
ATOM 2408 N N . GLN A 1 300 ? -16.349 -3.625 -5.267 1.00 86.31 300 GLN A N 1
ATOM 2409 C CA . GLN A 1 300 ? -15.866 -4.105 -6.561 1.00 86.31 300 GLN A CA 1
ATOM 2410 C C . GLN A 1 300 ? -15.392 -5.562 -6.498 1.00 86.31 300 GLN A C 1
ATOM 2412 O O . GLN A 1 300 ? -15.448 -6.204 -5.457 1.00 86.31 300 GLN A O 1
ATOM 2417 N N . THR A 1 301 ? -15.030 -6.136 -7.649 1.00 85.94 301 THR A N 1
ATOM 2418 C CA . THR A 1 301 ? -14.388 -7.467 -7.703 1.00 85.94 301 THR A CA 1
ATOM 2419 C C . THR A 1 301 ? -12.980 -7.338 -7.113 1.00 85.94 301 THR A C 1
ATOM 2421 O O . THR A 1 301 ? -12.347 -6.349 -7.445 1.00 85.94 301 THR A O 1
ATOM 2424 N N . PRO A 1 302 ? -12.479 -8.284 -6.294 1.00 86.44 302 PRO A N 1
ATOM 2425 C CA . PRO A 1 302 ? -13.018 -9.623 -6.008 1.00 86.44 302 PRO A CA 1
ATOM 2426 C C . PRO A 1 302 ? -14.163 -9.672 -4.985 1.00 86.44 302 PRO A C 1
ATOM 2428 O O . PRO A 1 302 ? -14.853 -10.689 -4.896 1.00 86.44 302 PRO A O 1
ATOM 2431 N N . GLY A 1 303 ? -14.410 -8.585 -4.258 1.00 88.00 303 GLY A N 1
ATOM 2432 C CA . GLY A 1 303 ? -15.504 -8.459 -3.301 1.00 88.00 303 GLY A CA 1
ATOM 2433 C C . GLY A 1 303 ? -15.012 -8.097 -1.908 1.00 88.00 303 GLY A C 1
ATOM 2434 O O . GLY A 1 303 ? -13.968 -7.477 -1.729 1.00 88.00 303 GLY A O 1
ATOM 2435 N N . SER A 1 304 ? -15.796 -8.484 -0.906 1.00 93.56 304 SER A N 1
ATOM 2436 C CA . SER A 1 304 ? -15.532 -8.144 0.490 1.00 93.56 304 SER A CA 1
ATOM 2437 C C . SER A 1 304 ? -14.225 -8.743 1.007 1.00 93.56 304 SER A C 1
ATOM 2439 O O . SER A 1 304 ? -13.921 -9.910 0.758 1.00 93.56 304 SER A O 1
ATOM 2441 N N . TYR A 1 305 ? -13.500 -7.965 1.806 1.00 95.56 305 TYR A N 1
ATOM 2442 C CA . TYR A 1 305 ? -12.328 -8.424 2.532 1.00 95.56 305 TYR A CA 1
ATOM 2443 C C . TYR A 1 305 ? -12.730 -9.419 3.626 1.00 95.56 305 TYR A C 1
ATOM 2445 O O . TYR A 1 305 ? -13.839 -9.333 4.168 1.00 95.56 305 TYR A O 1
ATOM 2453 N N . PRO A 1 306 ? -11.831 -10.340 4.019 1.00 95.69 306 PRO A N 1
ATOM 2454 C CA . PRO A 1 306 ? -12.109 -11.260 5.115 1.00 95.69 306 PRO A CA 1
ATOM 2455 C C . PRO A 1 306 ? -12.386 -10.525 6.436 1.00 95.69 306 PRO A C 1
ATOM 2457 O O . PRO A 1 306 ? -11.987 -9.375 6.627 1.00 95.69 306 PRO A O 1
ATOM 2460 N N . GLU A 1 307 ? -13.055 -11.207 7.368 1.00 96.38 307 GLU A N 1
ATOM 2461 C CA . GLU A 1 307 ? -13.216 -10.699 8.733 1.00 96.38 307 GLU A CA 1
ATOM 2462 C C . GLU A 1 307 ? -11.846 -10.508 9.402 1.00 96.38 307 GLU A C 1
ATOM 2464 O O . GLU A 1 307 ? -10.917 -11.303 9.219 1.00 96.38 307 GLU A O 1
ATOM 2469 N N . VAL A 1 308 ? -11.733 -9.472 10.234 1.00 97.31 308 VAL A N 1
ATOM 2470 C CA . VAL A 1 308 ? -10.551 -9.281 11.077 1.00 97.31 308 VAL A CA 1
ATOM 2471 C C . VAL A 1 308 ? -10.448 -10.391 12.128 1.00 97.31 308 VAL A C 1
ATOM 2473 O O . VAL A 1 308 ? -11.416 -10.738 12.803 1.00 97.31 308 VAL A O 1
ATOM 2476 N N . THR A 1 309 ? -9.249 -10.943 12.301 1.00 97.31 309 THR A N 1
ATOM 2477 C CA . THR A 1 309 ? -8.982 -11.951 13.329 1.00 97.31 309 THR A CA 1
ATOM 2478 C C . THR A 1 309 ? -8.970 -11.316 14.715 1.00 97.31 309 THR A C 1
ATOM 2480 O O . THR A 1 309 ? -8.304 -10.306 14.951 1.00 97.31 309 THR A O 1
ATOM 2483 N N . PHE A 1 310 ? -9.680 -11.942 15.652 1.00 96.06 310 PHE A N 1
ATOM 2484 C CA . PHE A 1 310 ? -9.741 -11.513 17.045 1.00 96.06 310 PHE A CA 1
ATOM 2485 C C . PHE A 1 310 ? -8.629 -12.152 17.879 1.00 96.06 310 PHE A C 1
ATOM 2487 O O . PHE A 1 310 ? -8.390 -13.355 17.803 1.00 96.06 310 PHE A O 1
ATOM 2494 N N . ASP A 1 311 ? -8.010 -11.362 18.755 1.00 94.12 311 ASP A N 1
ATOM 2495 C CA . ASP A 1 311 ? -7.133 -11.866 19.816 1.00 94.12 311 ASP A CA 1
ATOM 2496 C C . ASP A 1 311 ? -7.920 -12.645 20.877 1.00 94.12 311 ASP A C 1
ATOM 2498 O O . ASP A 1 311 ? -7.391 -13.535 21.544 1.00 94.12 311 ASP A O 1
ATOM 2502 N N . LEU A 1 312 ? -9.201 -12.307 21.026 1.00 92.06 312 LEU A N 1
ATOM 2503 C CA . LEU A 1 312 ? -10.151 -13.003 21.879 1.00 92.06 312 LEU A CA 1
ATOM 2504 C C . LEU A 1 312 ? -11.522 -12.988 21.217 1.00 92.06 312 LEU A C 1
ATOM 2506 O O . LEU A 1 312 ? -12.072 -11.918 20.977 1.00 92.06 312 LEU A O 1
ATOM 2510 N N . ASP A 1 313 ? -12.100 -14.162 21.007 1.00 93.25 313 ASP A N 1
ATOM 2511 C CA . ASP A 1 313 ? -13.482 -14.307 20.562 1.00 93.25 313 ASP A CA 1
ATOM 2512 C C . ASP A 1 313 ? -14.176 -15.359 21.420 1.00 93.25 313 ASP A C 1
ATOM 2514 O O . ASP A 1 313 ? -13.878 -16.552 21.324 1.00 93.25 313 ASP A O 1
ATOM 2518 N N . GLN A 1 314 ? -15.017 -14.912 22.354 1.00 90.38 314 GLN A N 1
ATOM 2519 C CA . GLN A 1 314 ? -15.594 -15.800 23.361 1.00 90.38 314 GLN A CA 1
ATOM 2520 C C . GLN A 1 314 ? -17.052 -15.492 23.673 1.00 90.38 314 GLN A C 1
ATOM 2522 O O . GLN A 1 314 ? -17.481 -14.341 23.786 1.00 90.38 314 GLN A O 1
ATOM 2527 N N . ILE A 1 315 ? -17.803 -16.567 23.912 1.00 88.12 315 ILE A N 1
ATOM 2528 C CA . ILE A 1 315 ? -19.114 -16.489 24.545 1.00 88.12 315 ILE A CA 1
ATOM 2529 C C . ILE A 1 315 ? -18.916 -16.096 26.010 1.00 88.12 315 ILE A C 1
ATOM 2531 O O . ILE A 1 315 ? -18.202 -16.762 26.760 1.00 88.12 315 ILE A O 1
ATOM 2535 N N . PHE A 1 316 ? -19.567 -15.013 26.415 1.00 85.69 316 PHE A N 1
ATOM 2536 C CA . PHE A 1 316 ? -19.493 -14.474 27.762 1.00 85.69 316 PHE A CA 1
ATOM 2537 C C . PHE A 1 316 ? -20.709 -14.928 28.572 1.00 85.69 316 PHE A C 1
ATOM 2539 O O . PHE A 1 316 ? -21.849 -14.604 28.238 1.00 85.69 316 PHE A O 1
ATOM 2546 N N . LEU A 1 317 ? -20.469 -15.693 29.638 1.00 85.00 317 LEU A N 1
ATOM 2547 C CA . LEU A 1 317 ? -21.515 -16.256 30.495 1.00 85.00 317 LEU A CA 1
ATOM 2548 C C . LEU A 1 317 ? -21.802 -15.349 31.696 1.00 85.00 317 LEU A C 1
ATOM 2550 O O . LEU A 1 317 ? -20.936 -14.605 32.165 1.00 85.00 317 LEU A O 1
ATOM 2554 N N . ASN A 1 318 ? -23.005 -15.468 32.257 1.00 80.31 318 ASN A N 1
ATOM 2555 C CA . ASN A 1 318 ? -23.355 -14.764 33.487 1.00 80.31 318 ASN A CA 1
ATOM 2556 C C . ASN A 1 318 ? -22.407 -15.165 34.639 1.00 80.31 318 ASN A C 1
ATOM 2558 O O . ASN A 1 318 ? -22.137 -16.349 34.841 1.00 80.31 318 ASN A O 1
ATOM 2562 N N . ASN A 1 319 ? -21.914 -14.178 35.394 1.00 78.88 319 ASN A N 1
ATOM 2563 C CA . ASN A 1 319 ? -20.892 -14.324 36.444 1.00 78.88 319 ASN A CA 1
ATOM 2564 C C . ASN A 1 319 ? -19.525 -14.875 35.983 1.00 78.88 319 ASN A C 1
ATOM 2566 O O . ASN A 1 319 ? -18.748 -15.344 36.818 1.00 78.88 319 ASN A O 1
ATOM 2570 N N . SER A 1 320 ? -19.208 -14.828 34.685 1.00 81.25 320 SER A N 1
ATOM 2571 C CA . SER A 1 320 ? -17.848 -15.106 34.214 1.00 81.25 320 SER A CA 1
ATOM 2572 C C . SER A 1 320 ? -16.961 -13.863 34.327 1.00 81.25 320 SER A C 1
ATOM 2574 O O . SER A 1 320 ? -17.438 -12.734 34.247 1.00 81.25 320 SER A O 1
ATOM 2576 N N . ASN A 1 321 ? -15.664 -14.078 34.541 1.00 80.75 321 ASN A N 1
ATOM 2577 C CA . ASN A 1 321 ? -14.649 -13.034 34.478 1.00 80.75 321 ASN A CA 1
ATOM 2578 C C . ASN A 1 321 ? -13.637 -13.438 33.413 1.00 80.75 321 ASN A C 1
ATOM 2580 O O . ASN A 1 321 ? -13.129 -14.559 33.441 1.00 80.75 321 ASN A O 1
ATOM 2584 N N . LEU A 1 322 ? -13.333 -12.514 32.511 1.00 80.62 322 LEU A N 1
ATOM 2585 C CA . LEU A 1 322 ? -12.236 -12.640 31.563 1.00 80.62 322 LEU A CA 1
ATOM 2586 C C . LEU A 1 322 ? -11.190 -11.595 31.929 1.00 80.62 322 LEU A C 1
ATOM 2588 O O . LEU A 1 322 ? -11.525 -10.452 32.233 1.00 80.62 322 LEU A O 1
ATOM 2592 N N . GLY A 1 323 ? -9.929 -12.007 31.954 1.00 79.06 323 GLY A N 1
ATOM 2593 C CA . GLY A 1 323 ? -8.823 -11.145 32.335 1.00 79.06 323 GLY A CA 1
ATOM 2594 C C . GLY A 1 323 ? -7.529 -11.609 31.692 1.00 79.06 323 GLY A C 1
ATOM 2595 O O . GLY A 1 323 ? -7.347 -12.791 31.409 1.00 79.06 323 GLY A O 1
ATOM 2596 N N . GLY A 1 324 ? -6.634 -10.658 31.475 1.00 82.62 324 GLY A N 1
ATOM 2597 C CA . GLY A 1 324 ? -5.337 -10.879 30.861 1.00 82.62 324 GLY A CA 1
ATOM 2598 C C . GLY A 1 324 ? -4.473 -9.637 31.007 1.00 82.62 324 GLY A C 1
ATOM 2599 O O . GLY A 1 324 ? -4.960 -8.560 31.350 1.00 82.62 324 GLY A O 1
ATOM 2600 N N . VAL A 1 325 ? -3.176 -9.805 30.772 1.00 82.44 325 VAL A N 1
ATOM 2601 C CA . VAL A 1 325 ? -2.238 -8.690 30.662 1.00 82.44 325 VAL A CA 1
ATOM 2602 C C . VAL A 1 325 ? -1.736 -8.682 29.235 1.00 82.44 325 VAL A C 1
ATOM 2604 O O . VAL A 1 325 ? -1.112 -9.644 28.797 1.00 82.44 325 VAL A O 1
ATOM 2607 N N . GLU A 1 326 ? -1.987 -7.582 28.541 1.00 86.94 326 GLU A N 1
ATOM 2608 C CA . GLU A 1 326 ? -1.513 -7.368 27.181 1.00 86.94 326 GLU A CA 1
ATOM 2609 C C . GLU A 1 326 ? -0.325 -6.408 27.177 1.00 86.94 326 GLU A C 1
ATOM 2611 O O . GLU A 1 326 ? -0.255 -5.457 27.963 1.00 86.94 326 GLU A O 1
ATOM 2616 N N . SER A 1 327 ? 0.612 -6.647 26.263 1.00 86.56 327 SER A N 1
ATOM 2617 C CA . SER A 1 327 ? 1.693 -5.713 25.958 1.00 86.56 327 SER A CA 1
ATOM 2618 C C . SER A 1 327 ? 1.474 -5.161 24.560 1.00 86.56 327 SER A C 1
ATOM 2620 O O . SER A 1 327 ? 1.344 -5.927 23.608 1.00 86.56 327 SER A O 1
ATOM 2622 N N . LEU A 1 328 ? 1.413 -3.835 24.445 1.00 88.88 328 LEU A N 1
ATOM 2623 C CA . LEU A 1 328 ? 1.113 -3.148 23.192 1.00 88.88 328 LEU A CA 1
ATOM 2624 C C . LEU A 1 328 ? 2.283 -2.266 22.771 1.00 88.88 328 LEU A C 1
ATOM 2626 O O . LEU A 1 328 ? 2.860 -1.541 23.588 1.00 88.88 328 LEU A O 1
ATOM 2630 N N . GLY A 1 329 ? 2.597 -2.316 21.478 1.00 87.44 329 GLY A N 1
ATOM 2631 C CA . GLY A 1 329 ? 3.477 -1.356 20.823 1.00 87.44 329 GLY A CA 1
ATOM 2632 C C . GLY A 1 329 ? 2.780 -0.024 20.526 1.00 87.44 329 GLY A C 1
ATOM 2633 O O . GLY A 1 329 ? 1.591 0.171 20.782 1.00 87.44 329 GLY A O 1
ATOM 2634 N N . VAL A 1 330 ? 3.531 0.913 19.954 1.00 89.44 330 VAL A N 1
ATOM 2635 C CA . VAL A 1 330 ? 2.975 2.162 19.415 1.00 89.44 330 VAL A CA 1
ATOM 2636 C C . VAL A 1 330 ? 2.276 1.839 18.092 1.00 89.44 330 VAL A C 1
ATOM 2638 O O . VAL A 1 330 ? 2.830 1.088 17.303 1.00 89.44 330 VAL A O 1
ATOM 2641 N N . TYR A 1 331 ? 1.075 2.379 17.852 1.00 93.56 331 TYR A N 1
ATOM 2642 C CA . TYR A 1 331 ? 0.265 2.025 16.673 1.00 93.56 331 TYR A CA 1
ATOM 2643 C C . TYR A 1 331 ? 0.040 0.508 16.538 1.00 93.56 331 TYR A C 1
ATOM 2645 O O . TYR A 1 331 ? 0.148 -0.047 15.457 1.00 93.56 331 TYR A O 1
ATOM 2653 N N . TYR A 1 332 ? -0.274 -0.174 17.640 1.00 94.81 332 TYR A N 1
ATOM 2654 C CA . TYR A 1 332 ? -0.494 -1.621 17.689 1.00 94.81 332 TYR A CA 1
ATOM 2655 C C . TYR A 1 332 ? -1.958 -1.905 18.067 1.00 94.81 332 TYR A C 1
ATOM 2657 O O . TYR A 1 332 ? -2.381 -1.451 19.135 1.00 94.81 332 TYR A O 1
ATOM 2665 N N . PRO A 1 333 ? -2.747 -2.616 17.242 1.00 95.50 333 PRO A N 1
ATOM 2666 C CA . PRO A 1 333 ? -4.139 -2.907 17.550 1.00 95.50 333 PRO A CA 1
ATOM 2667 C C . PRO A 1 333 ? -4.309 -4.262 18.244 1.00 95.50 333 PRO A C 1
ATOM 2669 O O . PRO A 1 333 ? -3.457 -5.145 18.152 1.00 95.50 333 PRO A O 1
ATOM 2672 N N . LYS A 1 334 ? -5.440 -4.410 18.930 1.00 94.56 334 LYS A N 1
ATOM 2673 C CA . LYS A 1 334 ? -5.953 -5.673 19.458 1.00 94.56 334 LYS A CA 1
ATOM 2674 C C . LYS A 1 334 ? -7.466 -5.695 19.275 1.00 94.56 334 LYS A C 1
ATOM 2676 O O . LYS A 1 334 ? -8.112 -4.669 19.497 1.00 94.56 334 LYS A O 1
ATOM 2681 N N . TYR A 1 335 ? -8.014 -6.847 18.914 1.00 95.06 335 TYR A N 1
ATOM 2682 C CA . TYR A 1 335 ? -9.435 -7.028 18.637 1.00 95.06 335 TYR A CA 1
ATOM 2683 C C . TYR A 1 335 ? -10.021 -8.063 19.590 1.00 95.06 335 TYR A C 1
ATOM 2685 O O . TYR A 1 335 ? -9.568 -9.204 19.653 1.00 95.06 335 TYR A O 1
ATOM 2693 N N . PHE A 1 336 ? -11.056 -7.664 20.325 1.00 92.88 336 PHE A N 1
ATOM 2694 C CA . PHE A 1 336 ? -11.748 -8.523 21.282 1.00 92.88 336 PHE A CA 1
ATOM 2695 C C . PHE A 1 336 ? -13.235 -8.556 20.935 1.00 92.88 336 PHE A C 1
ATOM 2697 O O . PHE A 1 336 ? -13.881 -7.508 20.873 1.00 92.88 336 PHE A O 1
ATOM 2704 N N . ARG A 1 337 ? -13.785 -9.756 20.752 1.00 91.88 337 ARG A N 1
ATOM 2705 C CA . ARG A 1 337 ? -15.213 -10.014 20.574 1.00 91.88 337 ARG A CA 1
ATOM 2706 C C . ARG A 1 337 ? -15.733 -10.818 21.759 1.00 91.88 337 ARG A C 1
ATOM 2708 O O . ARG A 1 337 ? -15.242 -11.896 22.086 1.00 91.88 337 ARG A O 1
ATOM 2715 N N . LEU A 1 338 ? -16.737 -10.259 22.426 1.00 89.56 338 LEU A N 1
ATOM 2716 C CA . LEU A 1 338 ? -17.445 -10.908 23.522 1.00 89.56 338 LEU A CA 1
ATOM 2717 C C . LEU A 1 338 ? -18.904 -11.055 23.118 1.00 89.56 338 LEU A C 1
ATOM 2719 O O . LEU A 1 338 ? -19.553 -10.054 22.818 1.00 89.56 338 LEU A O 1
ATOM 2723 N N . THR A 1 339 ? -19.413 -12.285 23.145 1.00 89.75 339 THR A N 1
ATOM 2724 C CA . THR A 1 339 ? -20.803 -12.602 22.794 1.00 89.75 339 THR A CA 1
ATOM 2725 C C . THR A 1 339 ? -21.576 -12.979 24.059 1.00 89.75 339 THR A C 1
ATOM 2727 O O . THR A 1 339 ? -21.441 -14.109 24.533 1.00 89.75 339 THR A O 1
ATOM 2730 N N . PRO A 1 340 ? -22.356 -12.062 24.663 1.00 86.81 340 PRO A N 1
ATOM 2731 C CA . PRO A 1 340 ? -23.154 -12.353 25.853 1.00 86.81 340 PRO A CA 1
ATOM 2732 C C . PRO A 1 340 ? -24.138 -13.506 25.620 1.00 86.81 340 PRO A C 1
ATOM 2734 O O . PRO A 1 340 ? -24.906 -13.471 24.662 1.00 86.81 340 PRO A O 1
ATOM 2737 N N . GLN A 1 341 ? -24.170 -14.499 26.513 1.00 85.56 341 GLN A N 1
ATOM 2738 C CA . GLN A 1 341 ? -25.186 -15.556 26.489 1.00 85.56 341 GLN A CA 1
ATOM 2739 C C . GLN A 1 341 ? -26.248 -15.338 27.573 1.00 85.56 341 GLN A C 1
ATOM 2741 O O . GLN A 1 341 ? -25.943 -15.284 28.766 1.00 85.56 341 GLN A O 1
ATOM 2746 N N . GLY A 1 342 ? -27.515 -15.306 27.148 1.00 76.88 342 GLY A N 1
ATOM 2747 C CA . GLY A 1 342 ? -28.670 -15.087 28.020 1.00 76.88 342 GLY A CA 1
ATOM 2748 C C . GLY A 1 342 ? -28.869 -13.618 28.400 1.00 76.88 342 GLY A C 1
ATOM 2749 O O . GLY A 1 342 ? -28.252 -12.722 27.826 1.00 76.88 342 GLY A O 1
ATOM 2750 N N . ASP A 1 343 ? -29.737 -13.373 29.383 1.00 76.88 343 ASP A N 1
ATOM 2751 C CA . ASP A 1 343 ? -30.095 -12.024 29.839 1.00 76.88 343 ASP A CA 1
ATOM 2752 C C . ASP A 1 343 ? -28.971 -11.398 30.687 1.00 76.88 343 ASP A C 1
ATOM 2754 O O . ASP A 1 343 ? -29.051 -11.298 31.916 1.00 76.88 343 ASP A O 1
ATOM 2758 N N . ILE A 1 344 ? -27.881 -10.984 30.035 1.00 77.56 344 ILE A N 1
ATOM 2759 C CA . ILE A 1 344 ? -26.813 -10.207 30.672 1.00 77.56 344 ILE A CA 1
ATOM 2760 C C . ILE A 1 344 ? -27.247 -8.740 30.734 1.00 77.56 344 ILE A C 1
ATOM 2762 O O . ILE A 1 344 ? -27.148 -7.989 29.766 1.00 77.56 344 ILE A O 1
ATOM 2766 N N . ASN A 1 345 ? -27.724 -8.326 31.908 1.00 76.56 345 ASN A N 1
ATOM 2767 C CA . ASN A 1 345 ? -28.209 -6.961 32.141 1.00 76.56 345 ASN A CA 1
ATOM 2768 C C . ASN A 1 345 ? -27.084 -5.922 32.272 1.00 76.56 345 ASN A C 1
ATOM 2770 O O . ASN A 1 345 ? -27.323 -4.729 32.086 1.00 76.56 345 ASN A O 1
ATOM 2774 N N . PHE A 1 346 ? -25.870 -6.355 32.619 1.00 78.19 346 PHE A N 1
ATOM 2775 C CA . PHE A 1 346 ? -24.722 -5.472 32.793 1.00 78.19 346 PHE A CA 1
ATOM 2776 C C . PHE A 1 346 ? -23.425 -6.175 32.393 1.00 78.19 346 PHE A C 1
ATOM 2778 O O . PHE A 1 346 ? -23.190 -7.315 32.789 1.00 78.19 346 PHE A O 1
ATOM 2785 N N . LEU A 1 347 ? -22.575 -5.466 31.653 1.00 79.12 347 LEU A N 1
ATOM 2786 C CA . LEU A 1 347 ? -21.202 -5.862 31.359 1.00 79.12 347 LEU A CA 1
ATOM 2787 C C . LEU A 1 347 ? -20.276 -4.842 32.022 1.00 79.12 347 LEU A C 1
ATOM 2789 O O . LEU A 1 347 ? -20.340 -3.655 31.703 1.00 79.12 347 LEU A O 1
ATOM 2793 N N . ASN A 1 348 ? -19.438 -5.300 32.951 1.00 85.00 348 ASN A N 1
ATOM 2794 C CA . ASN A 1 348 ? -18.412 -4.460 33.554 1.00 85.00 348 ASN A CA 1
ATOM 2795 C C . ASN A 1 348 ? -17.094 -4.657 32.803 1.00 85.00 348 ASN A C 1
ATOM 2797 O O . ASN A 1 348 ? -16.587 -5.775 32.755 1.00 85.00 348 ASN A O 1
ATOM 2801 N N . ILE A 1 349 ? -16.542 -3.583 32.243 1.00 84.25 349 ILE A N 1
ATOM 2802 C CA . ILE A 1 349 ? -15.244 -3.600 31.566 1.00 84.25 349 ILE A CA 1
ATOM 2803 C C . ILE A 1 349 ? -14.289 -2.759 32.406 1.00 84.25 349 ILE A C 1
ATOM 2805 O O . ILE A 1 349 ? -14.445 -1.543 32.502 1.00 84.25 349 ILE A O 1
ATOM 2809 N N . GLN A 1 350 ? -13.307 -3.416 33.017 1.00 86.31 350 GLN A N 1
ATOM 2810 C CA . GLN A 1 350 ? -12.230 -2.758 33.748 1.00 86.31 350 GLN A CA 1
ATOM 2811 C C . GLN A 1 350 ? -10.943 -2.856 32.936 1.00 86.31 350 GLN A C 1
ATOM 2813 O O . GLN A 1 350 ? -10.559 -3.942 32.506 1.00 86.31 350 GLN A O 1
ATOM 2818 N N . ILE A 1 351 ? -10.281 -1.718 32.736 1.00 85.44 351 ILE A N 1
ATOM 2819 C CA . ILE A 1 351 ? -9.008 -1.642 32.023 1.00 85.44 351 ILE A CA 1
ATOM 2820 C C . ILE A 1 351 ? -8.009 -0.934 32.926 1.00 85.44 351 ILE A C 1
ATOM 2822 O O . ILE A 1 351 ? -8.109 0.270 33.159 1.00 85.44 351 ILE A O 1
ATOM 2826 N N . ASP A 1 352 ? -7.041 -1.703 33.417 1.00 87.25 352 ASP A N 1
ATOM 2827 C CA . ASP A 1 352 ? -5.960 -1.203 34.253 1.00 87.25 352 ASP A CA 1
ATOM 2828 C C . ASP A 1 352 ? -4.709 -1.011 33.398 1.00 87.25 352 ASP A C 1
ATOM 2830 O O . ASP A 1 352 ? -4.057 -1.964 32.965 1.00 87.25 352 ASP A O 1
ATOM 2834 N N . GLN A 1 353 ? -4.366 0.247 33.141 1.00 88.31 353 GLN A N 1
ATOM 28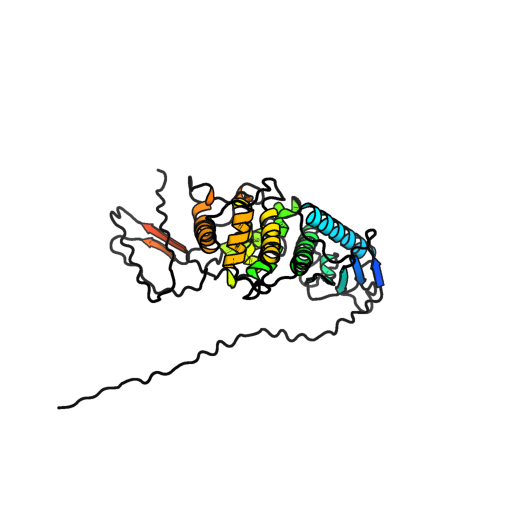35 C CA . GLN A 1 353 ? -3.186 0.573 32.362 1.00 88.31 353 GLN A CA 1
ATOM 2836 C C . GLN A 1 353 ? -1.938 0.622 33.252 1.00 88.31 353 GLN A C 1
ATOM 2838 O O . GLN A 1 353 ? -1.834 1.436 34.166 1.00 88.31 353 GLN A O 1
ATOM 2843 N N . LEU A 1 354 ? -0.951 -0.224 32.942 1.00 87.75 354 LEU A N 1
ATOM 2844 C CA . LEU A 1 354 ? 0.306 -0.317 33.699 1.00 87.75 354 LEU A CA 1
ATOM 2845 C C . LEU A 1 354 ? 1.404 0.654 33.221 1.00 87.75 354 LEU A C 1
ATOM 2847 O O . LEU A 1 354 ? 2.468 0.737 33.834 1.00 87.75 354 LEU A O 1
ATOM 2851 N N . SER A 1 355 ? 1.180 1.368 32.116 1.00 86.31 355 SER A N 1
ATOM 2852 C CA . SER A 1 355 ? 2.116 2.334 31.524 1.00 86.31 355 SER A CA 1
ATOM 2853 C C . SER A 1 355 ? 1.531 3.752 31.523 1.00 86.31 355 SER A C 1
ATOM 2855 O O . SER A 1 355 ? 0.339 3.930 31.734 1.00 86.31 355 SER A O 1
ATOM 2857 N N . ASN A 1 356 ? 2.353 4.763 31.222 1.00 85.56 356 ASN A N 1
ATOM 2858 C CA . ASN A 1 356 ? 1.893 6.149 31.029 1.00 85.56 356 ASN A CA 1
ATOM 2859 C C . ASN A 1 356 ? 1.647 6.506 29.546 1.00 85.56 356 ASN A C 1
ATOM 2861 O O . ASN A 1 356 ? 1.386 7.666 29.228 1.00 85.56 356 ASN A O 1
ATOM 2865 N N . ALA A 1 357 ? 1.806 5.554 28.620 1.00 85.00 357 ALA A N 1
ATOM 2866 C CA . ALA A 1 357 ? 1.662 5.813 27.186 1.00 85.00 357 ALA A CA 1
ATOM 2867 C C . ALA A 1 357 ? 0.174 5.935 26.812 1.00 85.00 357 ALA A C 1
ATOM 2869 O O . ALA A 1 357 ? -0.599 5.106 27.253 1.00 85.00 357 ALA A O 1
ATOM 2870 N N . PRO A 1 358 ? -0.286 6.900 26.004 1.00 85.12 358 PRO A N 1
ATOM 2871 C CA . PRO A 1 358 ? -1.716 7.020 25.716 1.00 85.12 358 PRO A CA 1
ATOM 2872 C C . PRO A 1 358 ? -2.309 5.735 25.113 1.00 85.12 358 PRO A C 1
ATOM 2874 O O . PRO A 1 358 ? -1.868 5.301 24.050 1.00 85.12 358 PRO A O 1
ATOM 2877 N N . LEU A 1 359 ? -3.321 5.163 25.770 1.00 88.00 359 LEU A N 1
ATOM 2878 C CA . LEU A 1 359 ? -4.106 4.044 25.252 1.00 88.00 359 LEU A CA 1
ATOM 2879 C C . LEU A 1 359 ? -5.393 4.569 24.609 1.00 88.00 359 LEU A C 1
ATOM 2881 O O . LEU A 1 359 ? -6.019 5.512 25.099 1.00 88.00 359 LEU A O 1
ATOM 2885 N N . PHE A 1 360 ? -5.784 3.961 23.496 1.00 89.25 360 PHE A N 1
ATOM 2886 C CA . PHE A 1 360 ? -7.095 4.155 22.895 1.00 89.25 360 PHE A CA 1
ATOM 2887 C C . PHE A 1 360 ? -7.890 2.865 23.023 1.00 89.25 360 PHE A C 1
ATOM 2889 O O . PHE A 1 360 ? -7.371 1.794 22.727 1.00 89.25 360 PHE A O 1
ATOM 2896 N N . ILE A 1 361 ? -9.132 2.998 23.473 1.00 89.44 361 ILE A N 1
ATOM 2897 C CA . ILE A 1 361 ? -10.093 1.910 23.591 1.00 89.44 361 ILE A CA 1
ATOM 2898 C C . ILE A 1 361 ? -11.353 2.393 22.893 1.00 89.44 361 ILE A C 1
ATOM 2900 O O . ILE A 1 361 ? -11.839 3.484 23.205 1.00 89.44 361 ILE A O 1
ATOM 2904 N N . ASP A 1 362 ? -11.864 1.580 21.978 1.00 90.56 362 ASP A N 1
ATOM 2905 C CA . ASP A 1 362 ? -13.198 1.747 21.419 1.00 90.56 362 ASP A CA 1
ATOM 2906 C C . ASP A 1 362 ? -14.068 0.566 21.848 1.00 90.56 362 ASP A C 1
ATOM 2908 O O . ASP A 1 362 ? -13.579 -0.556 21.993 1.00 90.56 362 ASP A O 1
ATOM 2912 N N . ILE A 1 363 ? -15.348 0.825 22.099 1.00 90.19 363 ILE A N 1
ATOM 2913 C CA . ILE A 1 363 ? -16.313 -0.195 22.510 1.00 90.19 363 ILE A CA 1
ATOM 2914 C C . ILE A 1 363 ? -17.482 -0.127 21.545 1.00 90.19 363 ILE A C 1
ATOM 2916 O O . ILE A 1 363 ? -18.309 0.785 21.598 1.00 90.19 363 ILE A O 1
ATOM 2920 N N . ILE A 1 364 ? -17.573 -1.139 20.690 1.00 89.00 364 ILE A N 1
ATOM 2921 C CA . ILE A 1 364 ? -18.618 -1.234 19.680 1.00 89.00 364 ILE A CA 1
ATOM 2922 C C . ILE A 1 364 ? -19.690 -2.180 20.199 1.00 89.00 364 ILE A C 1
ATOM 2924 O O . ILE A 1 364 ? -19.481 -3.384 20.337 1.00 89.00 364 ILE A O 1
ATOM 2928 N N . LYS A 1 365 ? -20.862 -1.620 20.496 1.00 86.38 365 LYS A N 1
ATOM 2929 C CA . LYS A 1 365 ? -22.040 -2.406 20.850 1.00 86.38 365 LYS A CA 1
ATOM 2930 C C . LYS A 1 365 ? -22.827 -2.726 19.588 1.00 86.38 365 LYS A C 1
ATOM 2932 O O . LYS A 1 365 ? -23.496 -1.851 19.042 1.00 86.38 365 LYS A O 1
ATOM 2937 N N . VAL A 1 366 ? -22.805 -3.990 19.189 1.00 82.62 366 VAL A N 1
ATOM 2938 C CA . VAL A 1 366 ? -23.665 -4.511 18.125 1.00 82.62 366 VAL A CA 1
ATOM 2939 C C . VAL A 1 366 ? -24.936 -5.056 18.766 1.00 82.62 366 VAL A C 1
ATOM 2941 O O . VAL A 1 366 ? -24.885 -5.772 19.765 1.00 82.62 366 VAL A O 1
ATOM 2944 N N . ARG A 1 367 ? -26.093 -4.649 18.247 1.00 75.12 367 ARG A N 1
ATOM 2945 C CA . ARG A 1 367 ? -27.378 -5.256 18.595 1.00 75.12 367 ARG A CA 1
ATOM 2946 C C . ARG A 1 367 ? -27.788 -6.086 17.394 1.00 75.12 367 ARG A C 1
ATOM 2948 O O . ARG A 1 367 ? -27.960 -5.509 16.324 1.00 75.12 367 ARG A O 1
ATOM 2955 N N . ASP A 1 368 ? -27.972 -7.386 17.594 1.00 66.06 368 ASP A N 1
ATOM 2956 C CA . ASP A 1 368 ? -28.550 -8.236 16.560 1.00 66.06 368 ASP A CA 1
ATOM 2957 C C . ASP A 1 368 ? -29.898 -7.649 16.146 1.00 66.06 368 ASP A C 1
ATOM 2959 O O . ASP A 1 368 ? -30.772 -7.376 16.977 1.00 66.06 368 ASP A O 1
ATOM 2963 N N . SER A 1 369 ? -30.030 -7.382 14.852 1.00 53.59 369 SER A N 1
ATOM 2964 C CA . SER A 1 369 ? -31.293 -7.003 14.243 1.00 53.59 369 SER A CA 1
ATOM 2965 C C . SER A 1 369 ? -32.212 -8.221 14.258 1.00 53.59 369 SER A C 1
ATOM 2967 O O . SER A 1 369 ? -32.176 -9.035 13.337 1.00 53.59 369 SER A O 1
ATOM 2969 N N . THR A 1 370 ? -33.001 -8.368 15.319 1.00 45.69 370 THR A N 1
ATOM 2970 C CA . THR A 1 370 ? -34.260 -9.121 15.254 1.00 45.69 370 THR A CA 1
ATOM 2971 C C . THR A 1 370 ? -35.317 -8.306 14.541 1.00 45.69 370 THR A C 1
ATOM 2973 O O . THR A 1 370 ? -35.458 -7.117 14.925 1.00 45.69 370 THR A O 1
#

Secondary structure (DSSP, 8-state):
--------------------------------S--SEEEE-TTSSEEEEEB--TTT-TTTB--HHHHHHHHHHHHHHHHHHHHTTPPPPPSSEEEEE--SSS-EEE-SS-EEE-GGGGTPPBTTTBSPPHHHHHHHHHHHHHHHHHTTS----SS---HHHHHHHHHHHTTTS-TTTTT--S-STT-HHHHHHHHHHS--S-GGG-SGGGHHHHHHHHHHH-S--SSSSTTHHHHHHHHHHHHHT--SS--HHHHHHHHHHHTT-TT--HHHHHHHHHHHHHHTTSTT--GGGS-SGGGSTT-PPPPPPPSEEEEEPTT----------TT----EEEEE-S------------SSSPP-----------

Radius of gyration: 24.75 Å; chains: 1; bounding box: 64×46×96 Å

Organism: NCBI:txid412755

Foldseek 3Di:
DDDDDDDDDPDPPPPPPPPPPPPPPPPPPVVPQPQPDWDAAPQRQEIERFHCPCPVAVQGHDDPVLVRVLSVLLVLLQVLCVVLPFDRQDSYEYEYEGAPPQDKAAASRYIYGYCLLSQRQDPVHGHADVLLNNLRSQLRVQNNRLNPQQAAALPGPALLLNQLVSQLCQLARDPVLVQDCLPHPSHLLVLCQVCLAPVQDASRPDHNVSVLLQLLCQQVLAPQDDPPNGSVNLSRLLSVLRVVVVDNHHHPQSSQCSSSVVSPDNPDTPVVSLVLSLQLLACLPAPPDPPSSHRPSQVDHPHHRDRRDAPEADEDEPPDDDDDDDDGDHRGDHHYHYHYDDPPVDDDDDDDDPDPDDDDDDDDDHDPDD

pLDDT: mean 83.7, std 18.55, range [23.33, 98.44]